Protein AF-A0AAD6HRU6-F1 (afdb_monomer)

Foldseek 3Di:
DVVLLCLQPDVDADPCVVVVPPPDDQDDDPPPDDPDVVVPDDDDDDDDDPPPVPDPLNSVLVSLLVSLVVVLVSLLSVLLCVLPVVHLVVCLVCVPVLLVSLVVLLVVLLVSLLVNVCSNPVDPDPDPVPDDDDDDPPCNPSNLVSVLSSLLSLLSSLVSLLSCLLCVVVHDVVCVVDVVSNCSSLVSNLVNQVSLVVLQPRDLPPDPPPPNVSSLVSLLSSLVSLLSLLLSVLVCVVPPDPVDRGHDRDPCSLVSLVSSLVSLVVCCVVDVVSVVSSVVSVVSSVVSCVSNVHDPPDPPDDDDD

Organism: NCBI:txid1324776

Structure (mmCIF, N/CA/C/O backbone):
data_AF-A0AAD6HRU6-F1
#
_entry.id   AF-A0AAD6HRU6-F1
#
loop_
_atom_site.group_PDB
_atom_site.id
_atom_site.type_symbol
_atom_site.label_atom_id
_atom_site.label_alt_id
_atom_site.label_comp_id
_atom_site.label_asym_id
_atom_site.label_entity_id
_atom_site.label_seq_id
_atom_site.pdbx_PDB_ins_code
_atom_site.Cartn_x
_atom_site.Cartn_y
_atom_site.Cartn_z
_atom_site.occupancy
_atom_site.B_iso_or_equiv
_atom_site.auth_seq_id
_atom_site.auth_comp_id
_atom_site.auth_asym_id
_atom_site.auth_atom_id
_atom_site.pdbx_PDB_model_num
ATOM 1 N N . MET A 1 1 ? -20.493 9.189 -2.135 1.00 35.06 1 MET A N 1
ATOM 2 C CA . MET A 1 1 ? -19.690 8.900 -0.924 1.00 35.06 1 MET A CA 1
ATOM 3 C C . MET A 1 1 ? -18.969 7.556 -1.013 1.00 35.06 1 MET A C 1
ATOM 5 O O . MET A 1 1 ? -17.775 7.536 -0.784 1.00 35.06 1 MET A O 1
ATOM 9 N N . VAL A 1 2 ? -19.637 6.469 -1.427 1.00 35.56 2 VAL A N 1
ATOM 10 C CA . VAL A 1 2 ? -18.991 5.158 -1.678 1.00 35.56 2 VAL A CA 1
ATOM 11 C C . VAL A 1 2 ? -17.962 5.210 -2.827 1.00 35.56 2 VAL A C 1
ATOM 13 O O . VAL A 1 2 ? -16.924 4.564 -2.752 1.00 35.56 2 VAL A O 1
ATOM 16 N N . ASN A 1 3 ? -18.196 6.046 -3.849 1.00 39.03 3 ASN A N 1
ATOM 17 C CA . ASN A 1 3 ? -17.344 6.107 -5.047 1.00 39.03 3 ASN A CA 1
ATOM 18 C C . ASN A 1 3 ? -15.883 6.524 -4.790 1.00 39.03 3 ASN A C 1
ATOM 20 O O . ASN A 1 3 ? -14.991 5.892 -5.344 1.00 39.03 3 ASN A O 1
ATOM 24 N N . SER A 1 4 ? -15.603 7.525 -3.945 1.00 48.56 4 SER A N 1
ATOM 25 C CA . SER A 1 4 ? -14.228 8.029 -3.756 1.00 48.56 4 SER A CA 1
ATOM 26 C C . SER A 1 4 ? -13.319 7.035 -3.024 1.00 48.56 4 SER A C 1
ATOM 28 O O . SER A 1 4 ? -12.121 6.981 -3.273 1.00 48.56 4 SER A O 1
ATOM 30 N N . GLU A 1 5 ? -13.879 6.202 -2.142 1.00 50.31 5 GLU A N 1
ATOM 31 C CA . GLU A 1 5 ? -13.121 5.176 -1.408 1.00 50.31 5 GLU A CA 1
ATOM 32 C C . GLU A 1 5 ? -12.854 3.910 -2.228 1.00 50.31 5 GLU A C 1
ATOM 34 O O . GLU A 1 5 ? -12.086 3.051 -1.794 1.00 50.31 5 GLU A O 1
ATOM 39 N N . MET A 1 6 ? -13.499 3.778 -3.388 1.00 50.38 6 MET A N 1
ATOM 40 C CA . MET A 1 6 ? -13.339 2.656 -4.315 1.00 50.38 6 MET A CA 1
ATOM 41 C C . MET A 1 6 ? -12.529 3.028 -5.563 1.00 50.38 6 MET A C 1
ATOM 43 O O . MET A 1 6 ? -12.133 2.132 -6.300 1.00 50.38 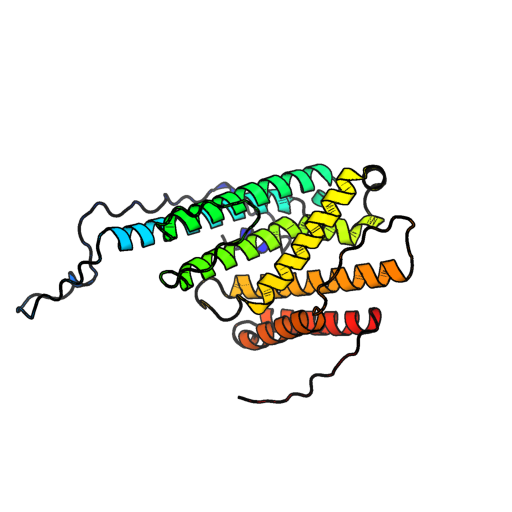6 MET A O 1
ATOM 47 N N . GLN A 1 7 ? -12.227 4.314 -5.787 1.00 52.69 7 GLN A N 1
ATOM 48 C CA . GLN A 1 7 ? -11.457 4.784 -6.951 1.00 52.69 7 GLN A CA 1
ATOM 49 C C . GLN A 1 7 ? -10.060 4.158 -7.065 1.00 52.69 7 GLN A C 1
ATOM 51 O O . GLN A 1 7 ? -9.521 4.068 -8.162 1.00 52.69 7 GLN A O 1
ATOM 56 N N . GLY A 1 8 ? -9.479 3.690 -5.955 1.00 49.09 8 GLY A N 1
ATOM 57 C CA . GLY A 1 8 ? -8.194 2.989 -5.980 1.00 49.09 8 GLY A CA 1
ATOM 58 C C . GLY A 1 8 ? -8.252 1.510 -6.385 1.00 49.09 8 GLY A C 1
ATOM 59 O O . GLY A 1 8 ? -7.211 0.859 -6.443 1.00 49.09 8 GLY A O 1
ATOM 60 N N . GLU A 1 9 ? -9.447 0.959 -6.605 1.00 47.56 9 GLU A N 1
ATOM 61 C CA . GLU A 1 9 ? -9.685 -0.479 -6.824 1.00 47.56 9 GLU A CA 1
ATOM 62 C C . GLU A 1 9 ? -10.629 -0.754 -7.997 1.00 47.56 9 GLU A C 1
ATOM 64 O O . GLU A 1 9 ? -10.544 -1.803 -8.632 1.00 47.56 9 GLU A O 1
ATOM 69 N N . LEU A 1 10 ? -11.521 0.187 -8.299 1.00 48.53 10 LEU A N 1
ATOM 70 C CA . LEU A 1 10 ? -12.440 0.129 -9.419 1.00 48.53 10 LEU A CA 1
ATOM 71 C C . LEU A 1 10 ? -12.254 1.387 -10.276 1.00 48.53 10 LEU A C 1
ATOM 73 O O . LEU A 1 10 ? -12.226 2.487 -9.719 1.00 48.53 10 LEU A O 1
ATOM 77 N N . PRO A 1 11 ? -12.209 1.267 -11.617 1.00 48.06 11 PRO A N 1
ATOM 78 C CA . PRO A 1 11 ? -12.204 2.404 -12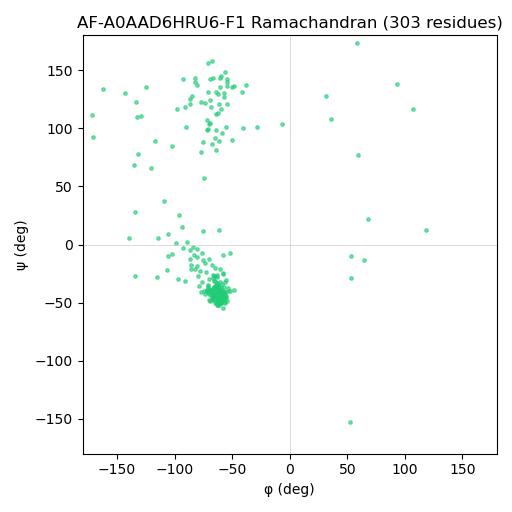.534 1.00 48.06 11 PRO A CA 1
ATOM 79 C C . PRO A 1 11 ? -13.612 3.020 -12.606 1.00 48.06 11 PRO A C 1
ATOM 81 O O . PRO A 1 11 ? -14.258 3.058 -13.655 1.00 48.06 11 PRO A O 1
ATOM 84 N N . LEU A 1 12 ? -14.138 3.437 -11.455 1.00 48.19 12 LEU A N 1
ATOM 85 C CA . LEU A 1 12 ? -15.395 4.158 -11.367 1.00 48.19 12 LEU A CA 1
ATOM 86 C C . LEU A 1 12 ? -15.126 5.594 -11.792 1.00 48.19 12 LEU A C 1
ATOM 88 O O . LEU A 1 12 ? -14.284 6.292 -11.228 1.00 48.19 12 LEU A O 1
ATOM 92 N N . TRP A 1 13 ? -15.857 6.018 -12.814 1.00 46.06 13 TRP A N 1
ATOM 93 C CA . TRP A 1 13 ? -15.812 7.373 -13.333 1.00 46.06 13 TRP A CA 1
ATOM 94 C C . TRP A 1 13 ? -16.229 8.334 -12.222 1.00 46.06 13 TRP A C 1
ATOM 96 O O . TRP A 1 13 ? -17.126 8.013 -11.432 1.00 46.06 13 TRP A O 1
ATOM 106 N N . SER A 1 14 ? -15.599 9.511 -12.159 1.00 49.41 14 SER A N 1
ATOM 107 C CA . SER A 1 14 ? -16.016 10.516 -11.190 1.00 49.41 14 SER A CA 1
ATOM 108 C C . SER A 1 14 ? -17.472 10.870 -11.469 1.00 49.41 14 SER A C 1
ATOM 110 O O . SER A 1 14 ? -17.845 11.337 -12.543 1.00 49.41 14 SER A O 1
ATOM 112 N N . SER A 1 15 ? -18.341 10.588 -10.507 1.00 49.41 15 SER A N 1
ATOM 113 C CA . SER A 1 15 ? -19.794 10.699 -10.708 1.00 49.41 15 SER A CA 1
ATOM 114 C C . SER A 1 15 ? -20.287 12.154 -10.708 1.00 49.41 15 SER A C 1
ATOM 116 O O . SER A 1 15 ? -21.480 12.399 -10.560 1.00 49.41 15 SER A O 1
ATOM 118 N N . SER A 1 16 ? -19.366 13.126 -10.770 1.00 50.59 16 SER A N 1
ATOM 119 C CA . SER A 1 16 ? -19.549 14.558 -10.483 1.00 50.59 16 SER A CA 1
ATOM 120 C C . SER A 1 16 ? -20.178 14.878 -9.114 1.00 50.59 16 SER A C 1
ATOM 122 O O . SER A 1 16 ? -20.094 16.009 -8.665 1.00 50.59 16 SER A O 1
ATOM 124 N N . LEU A 1 17 ? -20.702 13.899 -8.369 1.00 50.03 17 LEU A N 1
ATOM 125 C CA . LEU A 1 17 ? -21.136 14.045 -6.974 1.00 50.03 17 LEU A CA 1
ATOM 126 C C . LEU A 1 17 ? -20.003 14.461 -6.029 1.00 50.03 17 LEU A C 1
ATOM 128 O O . LEU A 1 17 ? -20.261 15.003 -4.964 1.00 50.03 17 LEU A O 1
ATOM 132 N N . GLU A 1 18 ? -18.752 14.234 -6.415 1.00 50.94 18 GLU A N 1
ATOM 133 C CA . GLU A 1 18 ? -17.577 14.741 -5.703 1.00 50.94 18 GLU A CA 1
ATOM 134 C C . GLU A 1 18 ? -17.346 16.253 -5.894 1.00 50.94 18 GLU A C 1
ATOM 136 O O . GLU A 1 18 ? -16.684 16.866 -5.064 1.00 50.94 18 GLU A O 1
ATOM 141 N N . SER A 1 19 ? -17.975 16.899 -6.890 1.00 48.22 19 SER A N 1
ATOM 142 C CA . SER A 1 19 ? -17.990 18.368 -7.012 1.00 48.22 19 SER A CA 1
ATOM 143 C C . SER A 1 19 ? -19.064 19.044 -6.156 1.00 48.22 19 SER A C 1
ATOM 145 O O . SER A 1 19 ? -19.078 20.269 -6.070 1.00 48.22 19 SER A O 1
ATOM 147 N N . LEU A 1 20 ? -19.976 18.280 -5.541 1.00 47.62 20 LEU A N 1
ATOM 148 C CA . LEU A 1 20 ? -20.985 18.828 -4.625 1.00 47.62 20 LEU A CA 1
ATOM 149 C C . LEU A 1 20 ? -20.401 19.168 -3.246 1.00 47.62 20 LEU A C 1
ATOM 151 O O . LEU A 1 20 ? -21.080 19.799 -2.434 1.00 47.62 20 LEU A O 1
ATOM 155 N N . GLY A 1 21 ? -19.139 18.792 -2.996 1.00 48.78 21 GLY A N 1
ATOM 156 C CA . GLY A 1 21 ? -18.499 18.932 -1.695 1.00 48.78 21 GLY A CA 1
ATOM 157 C C . GLY A 1 21 ? -19.256 18.177 -0.599 1.00 48.78 21 GLY A C 1
ATOM 158 O O . GLY A 1 21 ? -20.346 17.638 -0.792 1.00 48.78 21 GLY A O 1
ATOM 159 N N . TYR A 1 22 ? -18.688 18.132 0.601 1.00 47.97 22 TYR A N 1
ATOM 160 C CA . TYR A 1 22 ? -19.504 17.826 1.772 1.00 47.97 22 TYR A CA 1
ATOM 161 C C . TYR A 1 22 ? -20.417 19.030 2.025 1.00 47.97 22 TYR A C 1
ATOM 163 O O . TYR A 1 22 ? -19.953 20.058 2.509 1.00 47.97 22 TYR A O 1
ATOM 171 N N . SER A 1 23 ? -21.699 18.915 1.672 1.00 46.84 23 SER A N 1
ATOM 172 C CA . SER A 1 23 ? -22.678 19.993 1.872 1.00 46.84 23 SER A CA 1
ATOM 173 C C . SER A 1 23 ? -23.025 20.230 3.346 1.00 46.84 23 SER A C 1
ATOM 175 O O . SER A 1 23 ? -23.615 21.258 3.667 1.00 46.84 23 SER A O 1
ATOM 177 N N . ASP A 1 24 ? -22.637 19.317 4.242 1.00 53.00 24 ASP A N 1
ATOM 178 C CA . ASP A 1 24 ? -22.918 19.467 5.664 1.00 53.00 24 ASP A CA 1
ATOM 179 C C . ASP A 1 24 ? -21.834 20.297 6.367 1.00 53.00 24 ASP A C 1
ATOM 181 O O . ASP A 1 24 ? -20.651 19.901 6.368 1.00 53.00 24 ASP A O 1
ATOM 185 N N . PRO A 1 25 ? -22.218 21.429 6.996 1.00 57.59 25 PRO A N 1
ATOM 186 C CA . PRO A 1 25 ? -21.319 22.170 7.862 1.00 57.59 25 PRO A CA 1
ATOM 187 C C . PRO A 1 25 ? -20.793 21.240 8.956 1.00 57.59 25 PRO A C 1
ATOM 189 O O . PRO A 1 25 ? -21.472 20.306 9.386 1.00 57.59 25 PRO A O 1
ATOM 192 N N . PHE A 1 26 ? -19.560 21.486 9.405 1.00 55.25 26 PHE A N 1
ATOM 193 C CA . PHE A 1 26 ? -19.042 20.760 10.558 1.00 55.25 26 PHE A CA 1
ATOM 194 C C . PHE A 1 26 ? -20.015 20.914 11.732 1.00 55.25 26 PHE A C 1
ATOM 196 O O . PHE A 1 26 ? -20.557 22.009 11.929 1.00 55.25 26 PHE A O 1
ATOM 203 N N . PRO A 1 27 ? -20.246 19.842 12.505 1.00 59.53 27 PRO A N 1
ATOM 204 C CA . PRO A 1 27 ? -21.081 19.936 13.685 1.00 59.53 27 PRO A CA 1
ATOM 205 C C . PRO A 1 27 ? -20.493 21.008 14.600 1.00 59.53 27 PRO A C 1
ATOM 207 O O . PRO A 1 27 ? -19.283 21.058 14.836 1.00 59.53 27 PRO A O 1
ATOM 210 N N . MET A 1 28 ? -21.350 21.924 15.041 1.00 56.22 28 MET A N 1
ATOM 211 C CA . MET A 1 28 ? -20.929 22.981 15.948 1.00 56.22 28 MET A CA 1
ATOM 212 C C . MET A 1 28 ? -20.618 22.367 17.306 1.00 56.22 28 MET A C 1
ATOM 214 O O . MET A 1 28 ? -21.345 21.483 17.760 1.00 56.22 28 MET A O 1
ATOM 218 N N . PHE A 1 29 ? -19.580 22.880 17.968 1.00 53.47 29 PHE A N 1
ATOM 219 C CA . PHE A 1 29 ? -19.364 22.587 19.379 1.00 53.47 29 PHE A CA 1
ATOM 220 C C . PHE A 1 29 ? -20.665 22.848 20.149 1.00 53.47 29 PHE A C 1
ATOM 222 O O . PHE A 1 29 ? -21.306 23.883 19.900 1.00 53.47 29 PHE A O 1
ATOM 229 N N . PRO A 1 30 ? -21.070 21.945 21.058 1.00 55.56 30 PRO A N 1
ATOM 230 C CA . PRO A 1 30 ? -22.206 22.198 21.916 1.00 55.56 30 PRO A CA 1
ATOM 231 C C . PRO A 1 30 ? -21.957 23.524 22.618 1.00 55.56 30 PRO A C 1
ATOM 233 O O . PRO A 1 30 ? -20.947 23.726 23.293 1.00 55.56 30 PRO A O 1
ATOM 236 N N . LYS A 1 31 ? -22.870 24.470 22.407 1.00 55.84 31 LYS A N 1
ATOM 237 C CA . LYS A 1 31 ? -22.908 25.677 2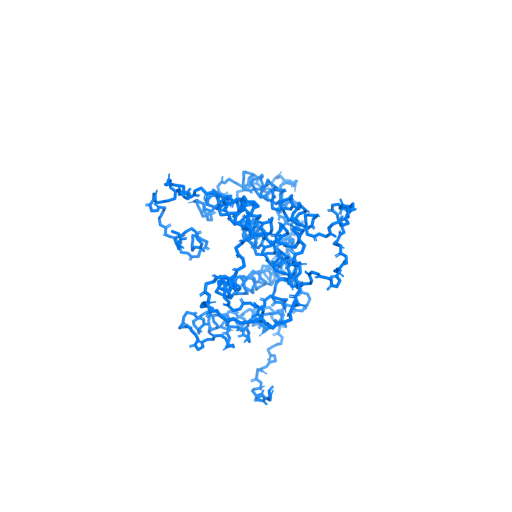3.222 1.00 55.84 31 LYS A CA 1
ATOM 238 C C . LYS A 1 31 ? -23.237 25.176 24.616 1.00 55.84 31 LYS A C 1
ATOM 240 O O . LYS A 1 31 ? -24.323 24.633 24.781 1.00 55.84 31 LYS A O 1
ATOM 245 N N . THR A 1 32 ? -22.286 25.291 25.543 1.00 49.19 32 THR A N 1
ATOM 246 C CA . THR A 1 32 ? -22.414 24.932 26.962 1.00 49.19 32 THR A CA 1
ATOM 247 C C . THR A 1 32 ? -23.853 25.070 27.426 1.00 49.19 32 THR A C 1
ATOM 249 O O . THR A 1 32 ? -24.321 26.189 27.605 1.00 49.19 32 THR A O 1
ATOM 252 N N . ASN A 1 33 ? -24.530 23.930 27.513 1.00 43.38 33 ASN A N 1
ATOM 253 C CA . ASN A 1 33 ? -25.765 23.652 28.222 1.00 43.38 33 ASN A CA 1
ATOM 254 C C . ASN A 1 33 ? -25.909 22.133 28.145 1.00 43.38 33 ASN A C 1
ATOM 256 O O . ASN A 1 33 ? -26.378 21.601 27.141 1.00 43.38 33 ASN A O 1
ATOM 260 N N . SER A 1 34 ? -25.379 21.478 29.181 1.00 46.91 34 SER A N 1
ATOM 261 C CA . SER A 1 34 ? -25.690 20.117 29.619 1.00 46.91 34 SER A CA 1
ATOM 262 C C . SER A 1 34 ? -26.861 19.499 28.850 1.00 46.91 34 SER A C 1
ATOM 264 O O . SER A 1 34 ? -28.018 19.848 29.069 1.00 46.91 34 SER A O 1
ATOM 266 N N . SER A 1 35 ? -26.550 18.597 27.925 1.00 43.25 35 SER A N 1
ATOM 267 C CA . SER A 1 35 ? -27.533 17.654 27.399 1.00 43.25 35 SER A CA 1
ATOM 268 C C . SER A 1 35 ? -27.021 16.251 27.684 1.00 43.25 35 SER A C 1
ATOM 270 O O . SER A 1 35 ? -26.667 15.491 26.789 1.00 43.25 35 SER A O 1
ATOM 272 N N . SER A 1 36 ? -26.946 15.929 28.981 1.00 41.25 36 SER A N 1
ATOM 273 C CA . SER A 1 36 ? -26.855 14.532 29.400 1.00 41.25 36 SER A CA 1
ATOM 274 C C . SER A 1 36 ? -28.117 13.800 28.908 1.00 41.25 36 SER A C 1
ATOM 276 O O . SER A 1 36 ? -29.225 14.326 29.082 1.00 41.25 36 SER A O 1
ATOM 278 N N . PRO A 1 37 ? -28.001 12.588 28.333 1.00 43.00 37 PRO A N 1
ATOM 279 C CA . PRO A 1 37 ? -29.144 11.748 27.960 1.00 43.00 37 PRO A CA 1
ATOM 280 C C . PRO A 1 37 ? -30.080 11.397 29.133 1.00 43.00 37 PRO A C 1
ATOM 282 O O . PRO A 1 37 ? -31.160 10.854 28.917 1.00 43.00 37 PRO A O 1
ATOM 285 N N . GLU A 1 38 ? -29.694 11.713 30.370 1.00 44.03 38 GLU A N 1
ATOM 286 C CA . GLU A 1 38 ? -30.447 11.436 31.598 1.00 44.03 38 GLU A CA 1
ATOM 287 C C . GLU A 1 38 ? -31.646 1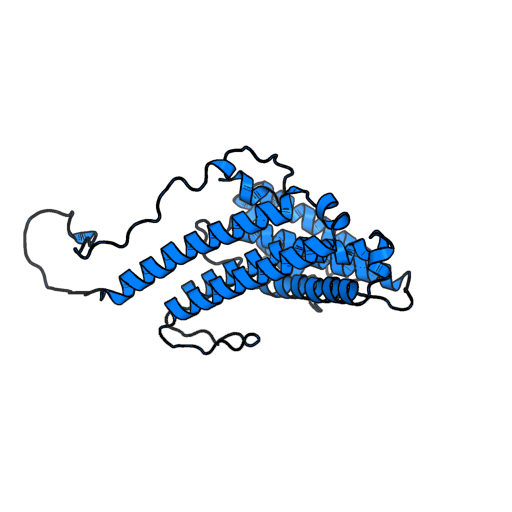2.376 31.821 1.00 44.03 38 GLU A C 1
ATOM 289 O O . GLU A 1 38 ? -32.506 12.079 32.643 1.00 44.03 38 GLU A O 1
ATOM 294 N N . GLN A 1 39 ? -31.759 13.488 31.085 1.00 42.22 39 GLN A N 1
ATOM 295 C CA . GLN A 1 39 ? -32.842 14.468 31.289 1.00 42.22 39 GLN A CA 1
ATOM 296 C C . GLN A 1 39 ? -34.124 14.201 30.483 1.00 42.22 39 GLN A C 1
ATOM 298 O O . GLN A 1 39 ? -35.078 14.969 30.585 1.00 42.22 39 GLN A O 1
ATOM 303 N N . MET A 1 40 ? -34.189 13.110 29.712 1.00 41.41 40 MET A N 1
ATOM 304 C CA . MET A 1 40 ? -35.415 12.684 29.017 1.00 41.41 40 MET A CA 1
ATOM 305 C C . MET A 1 40 ? -36.040 11.417 29.620 1.00 41.41 40 MET A C 1
ATOM 307 O O . MET A 1 40 ? -36.575 10.581 28.895 1.00 41.41 40 MET A O 1
ATOM 311 N N . ALA A 1 41 ? -36.009 11.269 30.946 1.00 39.28 41 ALA A N 1
ATOM 312 C CA . ALA A 1 41 ? -36.782 10.243 31.639 1.00 39.28 41 ALA A CA 1
ATOM 313 C C . ALA A 1 41 ? -37.520 10.843 32.846 1.00 39.28 41 ALA A C 1
ATOM 315 O O . ALA A 1 41 ? -36.901 11.233 33.824 1.00 39.28 41 ALA A O 1
ATOM 316 N N . CYS A 1 42 ? -38.845 10.920 32.693 1.00 33.88 42 CYS A N 1
ATOM 317 C CA . CYS A 1 42 ? -39.918 10.972 33.689 1.00 33.88 42 CYS A CA 1
ATOM 318 C C . CYS A 1 42 ? -39.695 11.646 35.057 1.00 33.88 42 CYS A C 1
ATOM 320 O O . CYS A 1 42 ? -38.867 11.248 35.867 1.00 33.88 42 CYS A O 1
ATOM 322 N N . ASP A 1 43 ? -40.622 12.561 35.346 1.00 41.75 43 ASP A N 1
ATOM 323 C CA . ASP A 1 43 ? -40.990 13.057 36.669 1.00 41.75 43 ASP A CA 1
ATOM 324 C C . ASP A 1 43 ? -40.999 11.981 37.780 1.00 41.75 43 ASP A C 1
ATOM 326 O O . ASP A 1 43 ? -41.616 10.922 37.635 1.00 41.75 43 ASP A O 1
ATOM 330 N N . ASN A 1 44 ? -40.445 12.395 38.929 1.00 39.59 44 ASN A N 1
ATOM 331 C CA . ASN A 1 44 ? -40.681 11.976 40.322 1.00 39.59 44 ASN A CA 1
ATOM 332 C C . ASN A 1 44 ? -39.625 11.108 41.054 1.00 39.59 44 ASN A C 1
ATOM 334 O O . ASN A 1 44 ? -39.457 9.920 40.802 1.00 39.59 44 ASN A O 1
ATOM 338 N N . GLU A 1 45 ? -39.106 11.751 42.113 1.00 30.91 45 GLU A N 1
ATOM 339 C CA . GLU A 1 45 ? -38.466 11.283 43.362 1.00 30.91 45 GLU A CA 1
ATOM 340 C C . GLU A 1 45 ? -36.921 11.141 43.442 1.00 30.91 45 GLU A C 1
ATOM 342 O O . GLU A 1 45 ? -36.268 10.696 42.498 1.00 30.91 45 GLU A O 1
ATOM 347 N N . PRO A 1 46 ? -36.305 11.561 44.578 1.00 41.12 46 PRO A N 1
ATOM 348 C CA . PRO A 1 46 ? -34.898 11.932 44.660 1.00 41.12 46 PRO A CA 1
ATOM 349 C C . PRO A 1 46 ? -34.039 10.780 45.187 1.00 41.12 46 PRO A C 1
ATOM 351 O O . PRO A 1 46 ? -34.149 10.381 46.347 1.00 41.12 46 PRO A O 1
ATOM 354 N N . ILE A 1 47 ? -33.110 10.281 44.373 1.00 31.98 47 ILE A N 1
ATOM 355 C CA . ILE A 1 47 ? -32.090 9.339 44.842 1.00 31.98 47 ILE A CA 1
ATOM 356 C C . ILE A 1 47 ? -30.713 9.835 44.409 1.00 31.98 47 ILE A C 1
ATOM 358 O O . ILE A 1 47 ? -30.386 9.861 43.231 1.00 31.98 47 ILE A O 1
ATOM 362 N N . MET A 1 48 ? -29.958 10.254 45.430 1.00 29.38 48 MET A N 1
ATOM 363 C CA . MET A 1 48 ? -28.505 10.425 45.521 1.00 29.38 48 MET A CA 1
ATOM 364 C C . MET A 1 48 ? -27.771 10.918 44.269 1.00 29.38 48 MET A C 1
ATOM 366 O O . MET A 1 48 ? -27.488 10.170 43.340 1.00 29.38 48 MET A O 1
ATOM 370 N N . GLN A 1 49 ? -27.331 12.176 44.366 1.00 36.34 49 GLN A N 1
ATOM 371 C CA . GLN A 1 49 ? -26.232 12.760 43.604 1.00 36.34 49 GLN A CA 1
ATOM 372 C C . GLN A 1 49 ? -25.060 11.777 43.466 1.00 36.34 49 GLN A C 1
ATOM 374 O O . GLN A 1 49 ? -24.218 11.658 44.353 1.00 36.34 49 GLN A O 1
ATOM 379 N N . ILE A 1 50 ? -24.970 11.132 42.309 1.00 33.66 50 ILE A N 1
ATOM 380 C CA . ILE A 1 50 ? -23.690 10.782 41.713 1.00 33.66 50 ILE A CA 1
ATOM 381 C C . ILE A 1 50 ? -23.497 11.823 40.619 1.00 33.66 50 ILE A C 1
ATOM 383 O O . ILE A 1 50 ? -23.887 11.640 39.472 1.00 33.66 50 ILE A O 1
ATOM 387 N N . GLN A 1 51 ? -22.962 12.981 41.011 1.00 34.31 51 GLN A N 1
ATOM 388 C CA . GLN A 1 51 ? -22.364 13.903 40.056 1.00 34.31 51 GLN A CA 1
ATOM 389 C C . GLN A 1 51 ? -21.107 13.224 39.509 1.00 34.31 51 GLN A C 1
ATOM 391 O O . GLN A 1 51 ? -20.008 13.422 40.021 1.00 34.31 51 GLN A O 1
ATOM 396 N N . THR A 1 52 ? -21.249 12.409 38.468 1.00 36.88 52 THR A N 1
ATOM 397 C CA . THR A 1 52 ? -20.163 12.257 37.500 1.00 36.88 52 THR A CA 1
ATOM 398 C C . THR A 1 52 ? -20.199 13.495 36.626 1.00 36.88 52 THR A C 1
ATOM 400 O O . THR A 1 52 ? -20.775 13.508 35.542 1.00 36.88 52 THR A O 1
ATOM 403 N N . ASP A 1 53 ? -19.640 14.568 37.176 1.00 37.19 53 ASP A N 1
ATOM 404 C CA . ASP A 1 53 ? -19.271 15.770 36.449 1.00 37.19 53 ASP A CA 1
ATOM 405 C C . ASP A 1 53 ? -18.221 15.326 35.418 1.00 37.19 53 ASP A C 1
ATOM 407 O O . ASP A 1 53 ? -17.030 15.224 35.720 1.00 37.19 53 ASP A O 1
ATOM 411 N N . ILE A 1 54 ? -18.672 14.917 34.226 1.00 41.88 54 ILE A N 1
ATOM 412 C CA . ILE A 1 54 ? -17.796 14.750 33.067 1.00 41.88 54 ILE A CA 1
ATOM 413 C C . ILE A 1 54 ? -17.319 16.166 32.776 1.00 41.88 54 ILE A C 1
ATOM 415 O O . ILE A 1 54 ? -18.010 16.954 32.133 1.00 41.88 54 ILE A O 1
ATOM 419 N N . SER A 1 55 ? -16.179 16.516 33.369 1.00 46.19 55 SER A N 1
ATOM 420 C CA . SER A 1 55 ? -15.573 17.831 33.258 1.00 46.19 55 SER A CA 1
ATOM 421 C C . SER A 1 55 ? -15.542 18.232 31.790 1.00 46.19 55 SER A C 1
ATOM 423 O O . SER A 1 55 ? -15.165 17.420 30.943 1.00 46.19 55 SER A O 1
ATOM 425 N N . GLY A 1 56 ? -15.901 19.482 31.481 1.00 52.91 56 GLY A N 1
ATOM 426 C CA . GLY A 1 56 ? -15.983 20.003 30.108 1.00 52.91 56 GLY A CA 1
ATOM 427 C C . GLY A 1 56 ? -14.727 19.800 29.243 1.00 52.91 56 GLY A C 1
ATOM 428 O O . GLY A 1 56 ? -14.781 20.030 28.046 1.00 52.91 56 GLY A O 1
ATOM 429 N N . THR A 1 57 ? -13.624 19.318 29.816 1.00 67.12 57 THR A N 1
ATOM 430 C CA . THR A 1 57 ? -12.410 18.856 29.141 1.00 67.12 57 THR A CA 1
ATOM 431 C C . THR A 1 57 ? -12.565 17.521 28.394 1.00 67.12 57 THR A C 1
ATOM 433 O O . THR A 1 57 ? -12.040 17.408 27.291 1.00 67.12 57 THR A O 1
ATOM 436 N N . GLU A 1 58 ? -13.272 16.516 28.928 1.00 68.06 58 GLU A N 1
ATOM 437 C CA . GLU A 1 58 ? -13.409 15.194 28.278 1.00 68.06 58 GLU A CA 1
ATOM 438 C C . GLU A 1 58 ? -14.410 15.233 27.119 1.00 68.06 58 GLU A C 1
ATOM 440 O O . GLU A 1 58 ? -14.139 14.713 26.035 1.00 68.06 58 GLU A O 1
ATOM 445 N N . GLU A 1 59 ? -15.530 15.941 27.293 1.00 72.31 59 GLU A N 1
ATOM 446 C CA . GLU A 1 59 ? -16.467 16.197 26.196 1.00 72.31 59 GLU A CA 1
ATOM 447 C C . GLU A 1 59 ? -15.788 17.014 25.080 1.00 72.31 59 GLU A C 1
ATOM 449 O O . GLU A 1 59 ? -15.875 16.668 23.900 1.00 72.31 59 GLU A O 1
ATOM 454 N N . GLU A 1 60 ? -15.028 18.057 25.434 1.00 72.50 60 GLU A N 1
ATOM 455 C CA . GLU A 1 60 ? -14.263 18.856 24.472 1.00 72.50 60 GLU A CA 1
ATOM 456 C C . GLU A 1 60 ? -13.194 18.025 23.737 1.00 72.50 60 GLU A C 1
ATOM 458 O O . GLU A 1 60 ? -13.023 18.192 22.525 1.00 72.50 60 GLU A O 1
ATOM 463 N N . LYS A 1 61 ? -12.502 17.100 24.420 1.00 70.94 61 LYS A N 1
ATOM 464 C CA . LYS A 1 61 ? -11.585 16.132 23.786 1.00 70.94 61 LYS A CA 1
ATOM 465 C C . LYS A 1 61 ? -12.320 15.236 22.795 1.00 70.94 61 LYS A C 1
ATOM 467 O O . LYS A 1 61 ? -11.849 15.082 21.666 1.00 70.94 61 LYS A O 1
ATOM 472 N N . GLY A 1 62 ? -13.487 14.714 23.173 1.00 73.69 62 GLY A N 1
ATOM 473 C CA . GLY A 1 62 ? -14.355 13.934 22.291 1.00 73.69 62 GLY A CA 1
ATOM 474 C C . GLY A 1 62 ? -14.741 14.706 21.025 1.00 73.69 62 GLY A C 1
ATOM 475 O O . GLY A 1 62 ? -14.600 14.191 19.914 1.00 73.69 62 GLY A O 1
ATOM 476 N N . TRP A 1 63 ? -15.124 15.979 21.162 1.00 76.69 63 TRP A N 1
ATOM 477 C CA . TRP A 1 63 ? -15.442 16.850 20.024 1.00 76.69 63 TRP A CA 1
ATOM 478 C C . TRP A 1 63 ? -14.235 17.166 19.141 1.00 76.69 63 TRP A C 1
ATOM 480 O O . TRP A 1 63 ? -14.331 17.073 17.914 1.00 76.69 63 TRP A O 1
ATOM 490 N N . LYS A 1 64 ? -13.082 17.500 19.735 1.00 73.62 64 LYS A N 1
ATOM 491 C CA . LYS A 1 64 ? -11.825 17.733 19.000 1.00 73.62 64 LYS A CA 1
ATOM 492 C C . LYS A 1 64 ? -11.410 16.493 18.216 1.00 73.62 64 LYS A C 1
ATOM 494 O O . LYS A 1 64 ? -11.043 16.605 17.045 1.00 73.62 64 LYS A O 1
ATOM 499 N N . PHE A 1 65 ? -11.515 15.318 18.833 1.00 75.88 65 PHE A N 1
ATOM 500 C CA . PHE A 1 65 ? -11.254 14.040 18.185 1.00 75.88 65 PHE A CA 1
ATOM 501 C C . PHE A 1 65 ? -12.211 13.781 17.020 1.00 75.88 65 PHE A C 1
ATOM 503 O O . PHE A 1 65 ? -11.768 13.444 15.919 1.00 75.88 65 PHE A O 1
ATOM 510 N N . TYR A 1 66 ? -13.514 13.958 17.241 1.00 78.81 66 TYR A N 1
ATOM 511 C CA . TYR A 1 66 ? -14.544 13.688 16.243 1.00 78.81 66 TYR A CA 1
ATOM 512 C C . TYR A 1 66 ? -14.404 14.599 15.018 1.00 78.81 66 TYR A C 1
ATOM 514 O O . TYR A 1 66 ? -14.270 14.116 13.889 1.00 78.81 66 TYR A O 1
ATOM 522 N N . ILE A 1 67 ? -14.331 15.917 15.232 1.00 78.75 67 ILE A N 1
ATOM 523 C CA . ILE A 1 67 ? -14.156 16.900 14.155 1.00 78.75 67 ILE A CA 1
ATOM 524 C C . ILE A 1 67 ? -12.809 16.686 13.461 1.00 78.75 67 ILE A C 1
ATOM 526 O O . ILE A 1 67 ? -12.752 16.638 12.232 1.00 78.75 67 ILE A O 1
ATOM 530 N N . GLY A 1 68 ? -11.733 16.483 14.229 1.00 77.06 68 GLY A N 1
ATOM 531 C CA . GLY A 1 68 ? -10.411 16.181 13.689 1.00 77.06 68 GLY A CA 1
ATOM 532 C C . GLY A 1 68 ? -10.435 14.956 12.774 1.00 77.06 68 GLY A C 1
ATOM 533 O O . GLY A 1 68 ? -9.913 15.006 11.659 1.00 77.06 68 GLY A O 1
ATOM 534 N N . SER A 1 69 ? -11.092 13.878 13.197 1.00 76.62 69 SER A N 1
ATOM 535 C CA . SER A 1 69 ? -11.225 12.641 12.424 1.00 76.62 69 SER A CA 1
ATOM 536 C C . SER A 1 69 ? -11.993 12.837 11.114 1.00 76.62 69 SER A C 1
ATOM 538 O O . SER A 1 69 ? -11.625 12.233 10.100 1.00 76.62 69 SER A O 1
ATOM 540 N N . ILE A 1 70 ? -13.027 13.684 11.102 1.00 77.44 70 ILE A N 1
ATOM 541 C CA . ILE A 1 70 ? -13.771 14.043 9.883 1.00 77.44 70 ILE A CA 1
ATOM 542 C C . ILE A 1 70 ? -12.896 14.885 8.954 1.00 77.44 70 ILE A C 1
ATOM 544 O O . ILE A 1 70 ? -12.786 14.559 7.772 1.00 77.44 70 ILE A O 1
ATOM 548 N N . CYS A 1 71 ? -12.247 15.930 9.478 1.00 79.44 71 CYS A N 1
ATOM 549 C CA . CYS A 1 71 ? -11.334 16.779 8.711 1.00 79.44 71 CYS A CA 1
ATOM 550 C C . CYS A 1 71 ? -10.242 15.944 8.042 1.00 79.44 71 CYS A C 1
ATOM 552 O O . CYS A 1 71 ? -10.041 16.054 6.841 1.00 79.44 71 CYS A O 1
ATOM 554 N N . ASN A 1 72 ? -9.592 15.055 8.796 1.00 79.94 72 ASN A N 1
ATOM 555 C CA . ASN A 1 72 ? -8.545 14.180 8.274 1.00 79.94 72 ASN A CA 1
ATOM 556 C C . ASN A 1 72 ? -9.072 13.281 7.149 1.00 79.94 72 ASN A C 1
ATOM 558 O O . ASN A 1 72 ? -8.477 13.259 6.075 1.00 79.94 72 ASN A O 1
ATOM 562 N N . ARG A 1 73 ? -10.225 12.621 7.338 1.00 81.19 73 ARG A N 1
ATOM 563 C CA . ARG A 1 73 ? -10.826 11.786 6.284 1.00 81.19 73 ARG A CA 1
ATOM 564 C C . ARG A 1 73 ? -11.112 12.589 5.014 1.00 81.19 73 ARG A C 1
ATOM 566 O O . ARG A 1 73 ? -10.796 12.109 3.931 1.00 81.19 73 ARG A O 1
ATOM 573 N N . ARG A 1 74 ? -11.684 13.794 5.136 1.00 83.38 74 ARG A N 1
ATOM 574 C CA . ARG A 1 74 ? -11.969 14.676 3.990 1.00 83.38 74 ARG A CA 1
ATOM 575 C C . ARG A 1 74 ? -10.682 15.076 3.272 1.00 83.38 74 ARG A C 1
ATOM 577 O O . ARG A 1 74 ? -10.551 14.804 2.087 1.00 83.38 74 ARG A O 1
ATOM 584 N N . THR A 1 75 ? -9.702 15.596 4.009 1.00 84.88 75 THR A N 1
ATOM 585 C CA . THR A 1 75 ? -8.405 16.002 3.456 1.00 84.88 75 THR A CA 1
ATOM 586 C C . THR A 1 75 ? -7.702 14.845 2.748 1.00 84.88 75 THR A C 1
ATOM 588 O O . THR A 1 75 ? -7.236 15.007 1.624 1.00 84.88 75 THR A O 1
ATOM 591 N N . VAL A 1 76 ? -7.646 13.661 3.370 1.00 85.69 76 VAL A N 1
ATOM 592 C CA . VAL A 1 76 ? -7.044 12.462 2.765 1.00 85.69 76 VAL A CA 1
ATOM 593 C C . VAL A 1 76 ? -7.783 12.065 1.491 1.00 85.69 76 VAL A C 1
ATOM 595 O O . VAL A 1 76 ? -7.134 11.815 0.481 1.00 85.69 76 VAL A O 1
ATOM 598 N N . ASN A 1 77 ? -9.115 12.039 1.507 1.00 85.75 77 ASN A N 1
ATOM 599 C CA . ASN A 1 77 ? -9.897 11.682 0.326 1.00 85.75 77 ASN A CA 1
ATOM 600 C C . ASN A 1 77 ? -9.675 12.666 -0.829 1.00 85.75 77 ASN A C 1
ATOM 602 O O . ASN A 1 77 ? -9.430 12.219 -1.945 1.00 85.75 77 ASN A O 1
ATOM 606 N N . ASP A 1 78 ? -9.686 13.973 -0.569 1.00 85.31 78 ASP A N 1
ATOM 607 C CA . ASP A 1 78 ? -9.484 14.993 -1.604 1.00 85.31 78 ASP A CA 1
ATOM 608 C C . ASP A 1 78 ? -8.095 14.876 -2.252 1.00 85.31 78 ASP A C 1
ATOM 610 O O . ASP A 1 78 ? -7.969 14.914 -3.478 1.00 85.31 78 ASP A O 1
ATOM 614 N N . MET A 1 79 ? -7.053 14.650 -1.442 1.00 86.88 79 MET A N 1
ATOM 615 C CA . MET A 1 79 ? -5.696 14.410 -1.947 1.00 86.88 79 MET A CA 1
ATOM 616 C C . MET A 1 79 ? -5.620 13.134 -2.790 1.00 86.88 79 MET A C 1
ATOM 618 O O . MET A 1 79 ? -4.989 13.119 -3.846 1.00 86.88 79 MET A O 1
ATOM 622 N N . LEU A 1 80 ? -6.264 12.054 -2.340 1.00 87.00 80 LEU A N 1
ATOM 623 C CA . LEU A 1 80 ? -6.250 10.786 -3.060 1.00 87.00 80 LEU A CA 1
ATOM 624 C C . LEU A 1 80 ? -7.008 10.871 -4.387 1.00 87.00 80 LEU A C 1
ATOM 626 O O . LEU A 1 80 ? -6.512 10.342 -5.376 1.00 87.00 80 LEU A O 1
ATOM 630 N N . ILE A 1 81 ? -8.142 11.575 -4.447 1.00 86.31 81 ILE A N 1
ATOM 631 C CA . ILE A 1 81 ? -8.881 11.792 -5.701 1.00 86.31 81 ILE A CA 1
ATOM 632 C C . ILE A 1 81 ? -7.973 12.453 -6.746 1.00 86.31 81 ILE A C 1
ATOM 634 O O . ILE A 1 81 ? -7.951 12.023 -7.898 1.00 86.31 81 ILE A O 1
ATOM 638 N N . ASP A 1 82 ? -7.202 13.475 -6.365 1.00 83.50 82 ASP A N 1
ATOM 639 C CA . ASP A 1 82 ? -6.264 14.132 -7.283 1.00 83.50 82 ASP A CA 1
ATOM 640 C C . ASP A 1 82 ? -5.120 13.199 -7.708 1.00 83.50 82 ASP A C 1
ATOM 642 O O . ASP A 1 82 ? -4.837 13.046 -8.899 1.00 83.50 82 ASP A O 1
ATOM 646 N N . MET A 1 83 ? -4.504 12.502 -6.748 1.00 87.56 83 MET A N 1
ATOM 647 C CA . MET A 1 83 ? -3.388 11.590 -7.013 1.00 87.56 83 MET A CA 1
ATOM 648 C C . MET A 1 83 ? -3.772 10.398 -7.902 1.00 87.56 83 MET A C 1
ATOM 650 O O . MET A 1 83 ? -2.937 9.920 -8.672 1.00 87.56 83 MET A O 1
ATOM 654 N N . TRP A 1 84 ? -5.010 9.911 -7.800 1.00 87.06 84 TRP A N 1
ATOM 655 C CA . TRP A 1 84 ? -5.475 8.689 -8.462 1.00 87.06 84 TRP A CA 1
ATOM 656 C C . TRP A 1 84 ? -6.314 8.937 -9.719 1.00 87.06 84 TRP A C 1
ATOM 658 O O . TRP A 1 84 ? -6.577 7.991 -10.457 1.00 87.06 84 TRP A O 1
ATOM 668 N N . ARG A 1 85 ? -6.684 10.191 -10.019 1.00 83.38 85 ARG A N 1
ATOM 669 C CA . ARG A 1 85 ? -7.600 10.560 -11.118 1.00 83.38 85 ARG A CA 1
ATOM 670 C C . ARG A 1 85 ? -7.277 9.922 -12.472 1.00 83.38 85 ARG A C 1
ATOM 672 O O . ARG A 1 85 ? -8.189 9.564 -13.206 1.00 83.38 85 ARG A O 1
ATOM 679 N N . ASN A 1 86 ? -5.993 9.816 -12.805 1.00 83.94 86 ASN A N 1
ATOM 680 C CA . ASN A 1 86 ? -5.517 9.319 -14.101 1.00 83.94 86 ASN A CA 1
ATOM 681 C C . ASN A 1 86 ? -4.926 7.898 -14.019 1.00 83.94 86 ASN A C 1
ATOM 683 O O . ASN A 1 86 ? -4.298 7.448 -14.978 1.00 83.94 86 ASN A O 1
ATOM 687 N N . GLY A 1 87 ? -5.074 7.231 -12.869 1.00 88.12 87 GLY A N 1
ATOM 688 C CA . GLY A 1 87 ? -4.543 5.894 -12.613 1.00 88.12 87 GLY A CA 1
ATOM 689 C C . GLY A 1 87 ? -3.050 5.739 -12.917 1.00 88.12 87 GLY A C 1
ATOM 690 O O . GLY A 1 87 ? -2.270 6.697 -12.901 1.00 88.12 87 GLY A O 1
ATOM 691 N N . GLU A 1 88 ? -2.668 4.507 -13.237 1.00 91.12 88 GLU A N 1
ATOM 692 C CA . GLU A 1 88 ? -1.294 4.097 -13.521 1.00 91.12 88 GLU A CA 1
ATOM 693 C C . GLU A 1 88 ? -0.696 4.830 -14.724 1.00 91.12 88 GLU A C 1
ATOM 695 O O . GLU A 1 88 ? 0.481 5.196 -14.709 1.00 91.12 88 GLU A O 1
ATOM 700 N N . GLU A 1 89 ? -1.503 5.075 -15.759 1.00 90.75 89 GLU A N 1
ATOM 701 C CA . GLU A 1 89 ? -1.073 5.795 -16.959 1.00 90.75 89 GLU A CA 1
ATOM 702 C C . GLU A 1 89 ? -0.649 7.228 -16.612 1.00 90.75 89 GLU A C 1
ATOM 704 O O . GLU A 1 89 ? 0.418 7.689 -17.027 1.00 90.75 89 GLU A O 1
ATOM 709 N N . GLY A 1 90 ? -1.432 7.919 -15.779 1.00 91.06 90 GLY A N 1
ATOM 710 C CA . GLY A 1 90 ? -1.085 9.249 -15.288 1.00 91.06 90 GLY A CA 1
ATOM 711 C C . GLY A 1 90 ? 0.202 9.273 -14.466 1.00 91.06 90 GLY A C 1
ATOM 712 O O . GLY A 1 90 ? 0.992 10.213 -14.593 1.00 91.06 90 GLY A O 1
ATOM 713 N N . TRP A 1 91 ? 0.436 8.241 -13.651 1.00 94.31 91 TRP A N 1
ATOM 714 C CA . TRP A 1 91 ? 1.650 8.136 -12.839 1.00 94.31 91 TRP A CA 1
ATOM 715 C C . TRP A 1 91 ? 2.899 7.960 -13.701 1.00 94.31 91 TRP A C 1
ATOM 717 O O . TRP A 1 91 ? 3.898 8.647 -13.485 1.00 94.31 91 TRP A O 1
ATOM 727 N N . VAL A 1 92 ? 2.838 7.073 -14.700 1.00 94.12 92 VAL A N 1
ATOM 728 C CA . VAL A 1 92 ? 3.960 6.779 -15.607 1.00 94.12 92 VAL A CA 1
ATOM 729 C C . VAL A 1 92 ? 4.252 7.955 -16.540 1.00 94.12 92 VAL A C 1
ATOM 731 O O . VAL A 1 92 ? 5.418 8.279 -16.770 1.00 94.12 92 VAL A O 1
ATOM 734 N N . ASN A 1 93 ? 3.215 8.634 -17.038 1.00 93.06 93 ASN A N 1
ATOM 735 C CA . ASN A 1 93 ? 3.373 9.774 -17.943 1.00 93.06 93 ASN A CA 1
ATOM 736 C C . ASN A 1 93 ? 3.892 11.037 -17.234 1.00 93.06 93 ASN A C 1
ATOM 738 O O . ASN A 1 93 ? 4.503 11.892 -17.874 1.00 93.06 93 ASN A O 1
ATOM 742 N N . ASN A 1 94 ? 3.688 11.161 -15.919 1.00 94.25 94 ASN A N 1
ATOM 743 C CA . ASN A 1 94 ? 4.179 12.283 -15.119 1.00 94.25 94 ASN A CA 1
ATOM 744 C C . ASN A 1 94 ? 4.811 11.803 -13.802 1.00 94.25 94 ASN A C 1
ATOM 746 O O . ASN A 1 94 ? 4.294 12.054 -12.708 1.00 94.25 94 ASN A O 1
ATOM 750 N N . VAL A 1 95 ? 5.955 11.121 -13.916 1.00 95.44 95 VAL A N 1
ATOM 751 C CA . VAL A 1 95 ? 6.699 10.575 -12.767 1.00 95.44 95 VAL A CA 1
ATOM 752 C C . VAL A 1 95 ? 7.071 11.672 -11.767 1.00 95.44 95 VAL A C 1
ATOM 754 O O . VAL A 1 95 ? 6.848 11.503 -10.571 1.00 95.44 95 VAL A O 1
ATOM 757 N N . ASN A 1 96 ? 7.576 12.817 -12.242 1.00 95.44 96 ASN A N 1
ATOM 758 C CA . ASN A 1 96 ? 8.020 13.901 -11.362 1.00 95.44 96 ASN A CA 1
ATOM 759 C C . ASN A 1 96 ? 6.849 14.489 -10.566 1.00 95.44 96 ASN A C 1
ATOM 761 O O . ASN A 1 96 ? 6.889 14.509 -9.342 1.00 95.44 96 ASN A O 1
ATOM 765 N N . GLY A 1 97 ? 5.751 14.840 -11.245 1.00 95.00 97 GLY A N 1
ATOM 766 C CA . GLY A 1 97 ? 4.557 15.349 -10.572 1.00 95.00 97 GLY A CA 1
ATOM 767 C C . GLY A 1 97 ? 3.913 14.328 -9.632 1.00 95.00 97 GLY A C 1
ATOM 768 O O . GLY A 1 97 ? 3.288 14.709 -8.649 1.00 95.00 97 GLY A O 1
ATOM 769 N N . THR A 1 98 ? 4.072 13.029 -9.895 1.00 95.69 98 THR A N 1
ATOM 770 C CA . THR A 1 98 ? 3.596 11.971 -8.990 1.00 95.69 98 THR A CA 1
ATOM 771 C C . THR A 1 98 ? 4.432 11.908 -7.713 1.00 95.69 98 THR A C 1
ATOM 773 O O . THR A 1 98 ? 3.869 11.801 -6.625 1.00 95.69 98 THR A O 1
ATOM 776 N N . VAL A 1 99 ? 5.757 12.037 -7.827 1.00 96.25 99 VAL A N 1
ATOM 777 C CA . VAL A 1 99 ? 6.664 12.149 -6.675 1.00 96.25 99 VAL A CA 1
ATOM 778 C C . VAL A 1 99 ? 6.377 13.419 -5.871 1.00 96.25 99 VAL A C 1
ATOM 780 O O . VAL A 1 99 ? 6.235 13.337 -4.652 1.00 96.25 99 VAL A O 1
ATOM 783 N N . ASP A 1 100 ? 6.202 14.562 -6.535 1.00 95.69 100 ASP A N 1
ATOM 784 C CA . ASP A 1 100 ? 5.907 15.842 -5.880 1.00 95.69 100 ASP A CA 1
ATOM 785 C C . ASP A 1 100 ? 4.572 15.796 -5.115 1.00 95.69 100 ASP A C 1
ATOM 787 O O . ASP A 1 100 ? 4.512 16.158 -3.938 1.00 95.69 100 ASP A O 1
ATOM 791 N N . ARG A 1 101 ? 3.507 15.269 -5.743 1.00 95.00 101 ARG A N 1
ATOM 792 C CA . ARG A 1 101 ? 2.206 15.067 -5.080 1.00 95.00 101 ARG A CA 1
ATOM 793 C C . ARG A 1 101 ? 2.304 14.120 -3.889 1.00 95.00 101 ARG A C 1
ATOM 795 O O . ARG A 1 101 ? 1.674 14.375 -2.867 1.00 95.00 101 ARG A O 1
ATOM 802 N N . MET A 1 102 ? 3.097 13.051 -3.994 1.00 96.19 102 MET A N 1
ATOM 803 C CA . MET A 1 102 ? 3.328 12.142 -2.870 1.00 96.19 102 MET A CA 1
ATOM 804 C C . MET A 1 102 ? 3.994 12.867 -1.699 1.00 96.19 102 MET A C 1
ATOM 806 O O . MET A 1 102 ? 3.517 12.738 -0.573 1.00 96.19 102 MET A O 1
ATOM 810 N N . PHE A 1 103 ? 5.043 13.659 -1.940 1.00 95.69 103 PHE A N 1
ATOM 811 C CA . PHE A 1 103 ? 5.707 14.409 -0.871 1.00 95.69 103 PHE A CA 1
ATOM 812 C C . PHE A 1 103 ? 4.752 15.368 -0.165 1.00 95.69 103 PHE A C 1
ATOM 814 O O . PHE A 1 103 ? 4.720 15.410 1.068 1.00 95.69 103 PHE A O 1
ATOM 821 N N . GLU A 1 104 ? 3.946 16.096 -0.934 1.00 94.38 104 GLU A N 1
ATOM 822 C CA . GLU A 1 104 ? 2.960 17.015 -0.376 1.00 94.38 104 GLU A CA 1
ATOM 823 C C . GLU A 1 104 ? 1.886 16.271 0.429 1.00 94.38 104 GLU A C 1
ATOM 825 O O . GLU A 1 104 ? 1.594 16.642 1.568 1.00 94.38 104 GLU A O 1
ATOM 830 N N . ALA A 1 105 ? 1.367 15.158 -0.093 1.00 93.88 105 ALA A N 1
ATOM 831 C CA . ALA A 1 105 ? 0.380 14.345 0.608 1.00 93.88 105 ALA A CA 1
ATOM 832 C C . ALA A 1 105 ? 0.934 13.750 1.916 1.00 93.88 105 ALA A C 1
ATOM 834 O O . ALA A 1 105 ? 0.277 13.826 2.956 1.00 93.88 105 ALA A O 1
ATOM 835 N N . VAL A 1 106 ? 2.165 13.221 1.909 1.00 94.31 106 VAL A N 1
ATOM 836 C CA . VAL A 1 106 ? 2.838 12.729 3.125 1.00 94.31 106 VAL A CA 1
ATOM 837 C C . VAL A 1 106 ? 2.994 13.854 4.144 1.00 94.31 106 VAL A C 1
ATOM 839 O O . VAL A 1 106 ? 2.720 13.644 5.329 1.00 94.31 106 VAL A O 1
ATOM 842 N N . ARG A 1 107 ? 3.396 15.055 3.709 1.00 92.75 107 ARG A N 1
ATOM 843 C CA . ARG A 1 107 ? 3.551 16.225 4.583 1.00 92.75 107 ARG A CA 1
ATOM 844 C C . ARG A 1 107 ? 2.228 16.594 5.245 1.00 92.75 107 ARG A C 1
ATOM 846 O O . ARG A 1 107 ? 2.194 16.774 6.464 1.00 92.75 107 ARG A O 1
ATOM 853 N N . VAL A 1 108 ? 1.144 16.672 4.477 1.00 90.38 108 VAL A N 1
ATOM 854 C CA . VAL A 1 108 ? -0.187 17.010 4.997 1.00 90.38 108 VAL A CA 1
ATOM 855 C C . VAL A 1 108 ? -0.667 15.949 5.985 1.00 90.38 108 VAL A C 1
ATOM 857 O O . VAL A 1 108 ? -1.019 16.290 7.112 1.00 90.38 108 VAL A O 1
ATOM 860 N N . VAL A 1 109 ? -0.610 14.664 5.622 1.00 90.12 109 VAL A N 1
ATOM 861 C CA . VAL A 1 109 ? -1.084 13.569 6.486 1.00 90.12 109 VAL A CA 1
ATOM 862 C C . VAL A 1 109 ? -0.277 13.466 7.780 1.00 90.12 109 VAL A C 1
ATOM 864 O O . VAL A 1 109 ? -0.862 13.321 8.854 1.00 90.12 109 VAL A O 1
ATOM 867 N N . SER A 1 110 ? 1.046 13.617 7.704 1.00 88.69 110 SER A N 1
ATOM 868 C CA . SER A 1 110 ? 1.920 13.638 8.886 1.00 88.69 110 SER A CA 1
ATOM 869 C C . SER A 1 110 ? 1.613 14.828 9.792 1.00 88.69 110 SER A C 1
ATOM 871 O O . SER A 1 110 ? 1.572 14.678 11.009 1.00 88.69 110 SER A O 1
ATOM 873 N N . THR A 1 111 ? 1.335 15.998 9.207 1.00 85.56 111 THR A N 1
ATOM 874 C CA . THR A 1 111 ? 0.950 17.203 9.958 1.00 85.56 111 THR A CA 1
ATOM 875 C C . THR A 1 111 ? -0.395 17.016 10.657 1.00 85.56 111 THR A C 1
ATOM 877 O O . THR A 1 111 ? -0.520 17.312 11.843 1.00 85.56 111 THR A O 1
ATOM 880 N N . CYS A 1 112 ? -1.402 16.495 9.951 1.00 83.62 112 CYS A N 1
ATOM 881 C CA . CYS A 1 112 ? -2.716 16.218 10.524 1.00 83.62 112 CYS A CA 1
ATOM 882 C C . CYS A 1 112 ? -2.627 15.213 11.677 1.00 83.62 112 CYS A C 1
ATOM 884 O O . CYS A 1 112 ? -3.219 15.446 12.728 1.00 83.62 112 CYS A O 1
ATOM 886 N N . TRP A 1 113 ? -1.867 14.130 11.499 1.00 83.81 113 TRP A N 1
ATOM 887 C CA . TRP A 1 113 ? -1.644 13.138 12.549 1.00 83.81 113 TRP A CA 1
ATOM 888 C C . TRP A 1 113 ? -0.922 13.740 13.761 1.00 83.81 113 TRP A C 1
ATOM 890 O O . TRP A 1 113 ? -1.382 13.578 14.889 1.00 83.81 113 TRP A O 1
ATOM 900 N N . ALA A 1 114 ? 0.152 14.500 13.538 1.00 81.38 114 ALA A N 1
ATOM 901 C CA . ALA A 1 114 ? 0.895 15.185 14.593 1.00 81.38 114 ALA A CA 1
ATOM 902 C C . ALA A 1 114 ? 0.004 16.125 15.421 1.00 81.38 114 ALA A C 1
ATOM 904 O O . ALA A 1 114 ? 0.009 16.064 16.650 1.00 81.38 114 ALA A O 1
ATOM 905 N N . LEU A 1 115 ? -0.800 16.962 14.756 1.00 79.25 115 LEU A N 1
ATOM 906 C CA . LEU A 1 115 ? -1.723 17.880 15.426 1.00 79.25 115 LEU A CA 1
ATOM 907 C C . LEU A 1 115 ? -2.793 17.134 16.228 1.00 79.25 115 LEU A C 1
ATOM 909 O O . LEU A 1 115 ? -3.091 17.529 17.349 1.00 79.25 115 LEU A O 1
ATOM 913 N N . GLN A 1 116 ? -3.354 16.052 15.686 1.00 76.12 116 GLN A N 1
ATOM 914 C CA . GLN A 1 116 ? -4.364 15.256 16.387 1.00 76.12 116 GLN A CA 1
ATOM 915 C C . GLN A 1 116 ? -3.798 14.569 17.625 1.00 76.12 116 GLN A C 1
ATOM 917 O O . GLN A 1 116 ? -4.440 14.594 18.670 1.00 76.12 116 GLN A O 1
ATOM 922 N N . THR A 1 117 ? -2.586 14.023 17.532 1.00 74.06 117 THR A N 1
ATOM 923 C CA . THR A 1 117 ? -1.903 13.428 18.683 1.00 74.06 117 THR A CA 1
ATOM 924 C C . THR A 1 117 ? -1.668 14.473 19.776 1.00 74.06 117 THR A C 1
ATOM 926 O O . THR A 1 117 ? -2.053 14.242 20.915 1.00 74.06 117 THR A O 1
ATOM 929 N N . ILE A 1 118 ? -1.163 15.667 19.428 1.00 72.75 118 ILE A N 1
ATOM 930 C CA . ILE A 1 118 ? -0.970 16.771 20.390 1.00 72.75 118 ILE A CA 1
ATOM 931 C C . ILE A 1 118 ? -2.291 17.184 21.058 1.00 72.75 118 ILE A C 1
ATOM 933 O O . ILE A 1 118 ? -2.318 17.445 22.259 1.00 72.75 118 ILE A O 1
ATOM 937 N N . LEU A 1 119 ? -3.385 17.260 20.292 1.00 68.94 119 LEU A N 1
ATOM 938 C CA . LEU A 1 119 ? -4.701 17.635 20.820 1.00 68.94 119 LEU A CA 1
ATOM 939 C C . LEU A 1 119 ? -5.271 16.598 21.799 1.00 68.94 119 LEU A C 1
ATOM 941 O O . LEU A 1 119 ? -6.080 16.972 22.646 1.00 68.94 119 LEU A O 1
ATOM 945 N N . LEU A 1 120 ? -4.869 15.330 21.684 1.00 64.81 120 LEU A N 1
ATOM 946 C CA . LEU A 1 120 ? -5.333 14.244 22.548 1.00 64.81 120 LEU A CA 1
ATOM 947 C C . LEU A 1 120 ? -4.464 14.031 23.787 1.00 64.81 120 LEU A C 1
ATOM 949 O O . LEU A 1 120 ? -4.983 13.593 24.811 1.00 64.81 120 LEU A O 1
ATOM 953 N N . THR A 1 121 ? -3.159 14.300 23.713 1.00 60.66 121 THR A N 1
ATOM 954 C CA . THR A 1 121 ? -2.246 13.915 24.797 1.00 60.66 121 THR A CA 1
ATOM 955 C C . THR A 1 121 ? -2.128 14.936 25.926 1.00 60.66 121 THR A C 1
ATOM 957 O O . THR A 1 121 ? -1.594 14.556 26.959 1.00 60.66 121 THR A O 1
ATOM 960 N N . GLU A 1 122 ? -2.620 16.180 25.783 1.00 56.06 122 GLU A N 1
ATOM 961 C CA . GLU A 1 122 ? -2.428 17.348 26.692 1.00 56.06 122 GLU A CA 1
ATOM 962 C C . GLU A 1 122 ? -0.957 17.693 27.043 1.00 56.06 122 GLU A C 1
ATOM 964 O O . GLU A 1 122 ? -0.608 18.861 27.220 1.00 56.06 122 GLU A O 1
ATOM 969 N N . GLU A 1 123 ? -0.052 16.719 27.055 1.00 49.22 123 GLU A N 1
ATOM 970 C CA . GLU A 1 123 ? 1.388 16.868 27.043 1.00 49.22 123 GLU A CA 1
ATOM 971 C C . GLU A 1 123 ? 1.844 17.304 25.651 1.00 49.22 123 GLU A C 1
ATOM 973 O O . GLU A 1 123 ? 1.631 16.624 24.641 1.00 49.22 123 GLU A O 1
ATOM 978 N N . ARG A 1 124 ? 2.520 18.456 25.606 1.00 42.44 124 ARG A N 1
ATOM 979 C CA . ARG A 1 124 ? 3.286 18.924 24.449 1.00 42.44 124 ARG A CA 1
ATOM 980 C C . ARG A 1 124 ? 4.443 17.960 24.179 1.00 42.44 124 ARG A C 1
ATOM 982 O O . ARG A 1 124 ? 5.583 18.244 24.542 1.00 42.44 124 ARG A O 1
ATOM 989 N N . TYR A 1 125 ? 4.170 16.845 23.510 1.00 43.94 125 TYR A N 1
ATOM 990 C CA . TYR A 1 125 ? 5.224 16.047 22.900 1.00 43.94 125 TYR A CA 1
ATOM 991 C C . TYR A 1 125 ? 5.906 16.913 21.838 1.00 43.94 125 TYR A C 1
ATOM 993 O O . TYR A 1 125 ? 5.299 17.309 20.842 1.00 43.94 125 TYR A O 1
ATOM 1001 N N . GLN A 1 126 ? 7.174 17.259 22.070 1.00 36.78 126 GLN A N 1
ATOM 1002 C CA . GLN A 1 126 ? 8.038 17.797 21.025 1.00 36.78 126 GLN A CA 1
ATOM 1003 C C . GLN A 1 126 ? 8.211 16.692 19.983 1.00 36.78 126 GLN A C 1
ATOM 1005 O O . GLN A 1 126 ? 8.986 15.758 20.176 1.00 36.78 126 GLN A O 1
ATOM 1010 N N . ILE A 1 127 ? 7.441 16.762 18.899 1.00 41.09 127 ILE A N 1
ATOM 1011 C CA . ILE A 1 127 ? 7.557 15.809 17.800 1.00 41.09 127 ILE A CA 1
ATOM 1012 C C . ILE A 1 127 ? 8.867 16.119 17.074 1.00 41.09 127 ILE A C 1
ATOM 1014 O O . ILE A 1 127 ? 8.943 17.029 16.250 1.00 41.09 127 ILE A O 1
ATOM 1018 N N . SER A 1 128 ? 9.913 15.355 17.386 1.00 35.62 128 SER A N 1
ATOM 1019 C CA . SER A 1 128 ? 11.021 15.181 16.455 1.00 35.62 128 SER A CA 1
ATOM 1020 C C . SER A 1 128 ? 10.487 14.359 15.286 1.00 35.62 128 SER A C 1
ATOM 1022 O O . SER A 1 128 ? 9.953 13.269 15.489 1.00 35.62 128 SER A O 1
ATOM 1024 N N . LEU A 1 129 ? 10.611 14.887 14.067 1.00 42.75 129 LEU A N 1
ATOM 1025 C CA . LEU A 1 129 ? 10.050 14.356 12.813 1.00 42.75 129 LEU A CA 1
ATOM 1026 C C . LEU A 1 129 ? 10.554 12.940 12.418 1.00 42.75 129 LEU A C 1
ATOM 1028 O O . LEU A 1 129 ? 10.361 12.516 11.282 1.00 42.75 129 LEU A O 1
ATOM 1032 N N . GLY A 1 130 ? 11.226 12.220 13.324 1.00 33.81 130 GLY A N 1
ATOM 1033 C CA . GLY A 1 130 ? 11.832 10.907 13.103 1.00 33.81 130 GLY A CA 1
ATOM 1034 C C . GLY A 1 130 ? 11.684 9.905 14.255 1.00 33.81 130 GLY A C 1
ATOM 1035 O O . GLY A 1 130 ? 12.256 8.824 14.163 1.00 33.81 130 GLY A O 1
ATOM 1036 N N . SER A 1 131 ? 10.937 10.213 15.322 1.00 36.66 131 SER A N 1
ATOM 1037 C CA . SER A 1 131 ? 10.720 9.272 16.434 1.00 36.66 131 SER A CA 1
ATOM 1038 C C . SER A 1 131 ? 9.249 9.196 16.839 1.00 36.66 131 SER A C 1
ATOM 1040 O O . SER A 1 131 ? 8.652 10.209 17.201 1.00 36.66 131 SER A O 1
ATOM 1042 N N . LEU A 1 132 ? 8.688 7.983 16.795 1.00 46.09 132 LEU A N 1
ATOM 1043 C CA . LEU A 1 132 ? 7.338 7.678 17.273 1.00 46.09 132 LEU A CA 1
ATOM 1044 C C . LEU A 1 132 ? 7.250 7.909 18.796 1.00 46.09 132 LEU A C 1
ATOM 1046 O O . LEU A 1 132 ? 8.108 7.393 19.518 1.00 46.09 132 LEU A O 1
ATOM 1050 N N . PRO A 1 133 ? 6.239 8.635 19.306 1.00 44.38 133 PRO A N 1
ATOM 1051 C CA . PRO A 1 133 ? 6.007 8.729 20.743 1.00 44.38 133 PRO A CA 1
ATOM 1052 C C . PRO A 1 133 ? 5.575 7.371 21.320 1.00 44.38 133 PRO A C 1
ATOM 1054 O O . PRO A 1 133 ? 4.869 6.595 20.672 1.00 44.38 133 PRO A O 1
ATOM 1057 N N . SER A 1 134 ? 6.032 7.082 22.541 1.00 41.91 134 SER A N 1
ATOM 1058 C CA . SER A 1 134 ? 5.594 5.926 23.328 1.00 41.91 134 SER A CA 1
ATOM 1059 C C . SER A 1 134 ? 4.159 6.155 23.802 1.00 41.91 134 SER A C 1
ATOM 1061 O O . SER A 1 134 ? 3.865 7.211 24.354 1.00 41.91 134 SER A O 1
ATOM 1063 N N . SER A 1 135 ? 3.289 5.165 23.602 1.00 44.09 135 SER A N 1
ATOM 1064 C CA . SER A 1 135 ? 1.862 5.213 23.945 1.00 44.09 135 SER A CA 1
ATOM 1065 C C . SER A 1 135 ? 1.630 5.510 25.430 1.00 44.09 135 SER A C 1
ATOM 1067 O O . SER A 1 135 ? 2.162 4.794 26.287 1.00 44.09 135 SER A O 1
ATOM 1069 N N . SER A 1 136 ? 0.815 6.525 25.728 1.00 45.50 136 SER A N 1
ATOM 1070 C CA . SER A 1 136 ? 0.353 6.835 27.086 1.00 45.50 136 SER A CA 1
ATOM 1071 C C . SER A 1 136 ? -0.850 5.947 27.457 1.00 45.50 136 SER A C 1
ATOM 1073 O O . SER A 1 136 ? -1.683 5.667 26.593 1.00 45.50 136 SER A O 1
ATOM 1075 N N . PRO A 1 137 ? -1.002 5.485 28.717 1.00 48.75 137 PRO A N 1
ATOM 1076 C CA . PRO A 1 137 ? -2.081 4.569 29.109 1.00 48.75 137 PRO A CA 1
ATOM 1077 C C . PRO A 1 137 ? -3.502 5.138 28.996 1.00 48.75 137 PRO A C 1
ATOM 1079 O O . PRO A 1 137 ? -4.455 4.370 28.956 1.00 48.75 137 PRO A O 1
ATOM 1082 N N . VAL A 1 138 ? -3.662 6.464 28.974 1.00 48.91 138 VAL A N 1
ATOM 1083 C CA . VAL A 1 138 ? -4.971 7.118 29.159 1.00 48.91 138 VAL A CA 1
ATOM 1084 C C . VAL A 1 138 ? -5.805 7.168 27.869 1.00 48.91 138 VAL A C 1
ATOM 1086 O O . VAL A 1 138 ? -7.024 7.230 27.950 1.00 48.91 138 VAL A O 1
ATOM 1089 N N . ASN A 1 139 ? -5.186 7.058 26.684 1.00 58.38 139 ASN A N 1
ATOM 1090 C CA . ASN A 1 139 ? -5.865 7.202 25.384 1.00 58.38 139 ASN A CA 1
ATOM 1091 C C . ASN A 1 139 ? -5.496 6.107 24.364 1.00 58.38 139 ASN A C 1
ATOM 1093 O O . ASN A 1 139 ? -5.549 6.344 23.156 1.00 58.38 139 ASN A O 1
ATOM 1097 N N . GLN A 1 140 ? -5.120 4.910 24.829 1.00 67.75 140 GLN A N 1
ATOM 1098 C CA . GLN A 1 140 ? -4.573 3.847 23.970 1.00 67.75 140 GLN A CA 1
ATOM 1099 C C . GLN A 1 140 ? -5.471 3.503 22.770 1.00 67.75 140 GLN A C 1
ATOM 1101 O O . GLN A 1 140 ? -4.965 3.355 21.660 1.00 67.75 140 GLN A O 1
ATOM 1106 N N . ASP A 1 141 ? -6.791 3.456 22.960 1.00 71.62 141 ASP A N 1
ATOM 1107 C CA . ASP A 1 141 ? -7.755 3.142 21.896 1.00 71.62 141 ASP A CA 1
ATOM 1108 C C . ASP A 1 141 ? -7.840 4.237 20.816 1.00 71.62 141 ASP A C 1
ATOM 1110 O O . ASP A 1 141 ? -7.903 3.943 19.618 1.00 71.62 141 ASP A O 1
ATOM 1114 N N . LEU A 1 142 ? -7.799 5.511 21.220 1.00 73.62 142 LEU A N 1
ATOM 1115 C CA . LEU A 1 142 ? -7.850 6.655 20.303 1.00 73.62 142 LEU A CA 1
ATOM 1116 C C . LEU A 1 142 ? -6.527 6.827 19.552 1.00 73.62 142 LEU A C 1
ATOM 1118 O O . LEU A 1 142 ? -6.527 7.046 18.338 1.00 73.62 142 LEU A O 1
ATOM 1122 N N . GLU A 1 143 ? -5.398 6.688 20.249 1.00 74.94 143 GLU A N 1
ATOM 1123 C CA . GLU A 1 143 ? -4.066 6.698 19.638 1.00 74.94 143 GLU A CA 1
ATOM 1124 C C . GLU A 1 143 ? -3.925 5.563 18.619 1.00 74.94 143 GLU A C 1
ATOM 1126 O O . GLU A 1 143 ? -3.461 5.783 17.496 1.00 74.94 143 GLU A O 1
ATOM 1131 N N . PHE A 1 144 ? -4.390 4.364 18.977 1.00 78.38 144 PHE A N 1
ATOM 1132 C CA . PHE A 1 144 ? -4.441 3.215 18.082 1.00 78.38 144 PHE A CA 1
ATOM 1133 C C . PHE A 1 144 ? -5.277 3.512 16.830 1.00 78.38 144 PHE A C 1
ATOM 1135 O O . PHE A 1 144 ? -4.826 3.268 15.706 1.00 78.38 144 PHE A O 1
ATOM 1142 N N . PHE A 1 145 ? -6.468 4.088 17.002 1.00 78.62 145 PHE A N 1
ATOM 1143 C CA . PHE A 1 145 ? -7.352 4.440 15.894 1.00 78.62 145 PHE A CA 1
ATOM 1144 C C . PHE A 1 145 ? -6.720 5.466 14.942 1.00 78.62 145 PHE A C 1
ATOM 1146 O O . PHE A 1 145 ? -6.724 5.278 13.721 1.00 78.62 145 PHE A O 1
ATOM 1153 N N . LEU A 1 146 ? -6.129 6.538 15.480 1.00 80.19 146 LEU A N 1
ATOM 1154 C CA . LEU A 1 146 ? -5.452 7.554 14.672 1.00 80.19 146 LEU A CA 1
ATOM 1155 C C . LEU A 1 146 ? -4.234 6.992 13.944 1.00 80.19 146 LEU A C 1
ATOM 1157 O O . LEU A 1 146 ? -4.040 7.285 12.761 1.00 80.19 146 LEU A O 1
ATOM 1161 N N . ARG A 1 147 ? -3.439 6.156 14.620 1.00 84.06 147 ARG A N 1
ATOM 1162 C CA . ARG A 1 147 ? -2.289 5.479 14.012 1.00 84.06 147 ARG A CA 1
ATOM 1163 C C . ARG A 1 147 ? -2.729 4.592 12.854 1.00 84.06 147 ARG A C 1
ATOM 1165 O O . ARG A 1 147 ? -2.126 4.649 11.786 1.00 84.06 147 ARG A O 1
ATOM 1172 N N . GLY A 1 148 ? -3.807 3.830 13.018 1.00 84.81 148 GLY A N 1
ATOM 1173 C CA . GLY A 1 148 ? -4.332 2.998 11.940 1.00 84.81 148 GLY A CA 1
ATOM 1174 C C . GLY A 1 148 ? -4.792 3.824 10.738 1.00 84.81 148 GLY A C 1
ATOM 1175 O O . GLY A 1 148 ? -4.448 3.500 9.601 1.00 84.81 148 GLY A O 1
ATOM 1176 N N . ARG A 1 149 ? -5.504 4.938 10.959 1.00 85.00 149 ARG A N 1
ATOM 1177 C CA . ARG A 1 149 ? -5.889 5.858 9.870 1.00 85.00 149 ARG A CA 1
ATOM 1178 C C . ARG A 1 149 ? -4.681 6.451 9.153 1.00 85.00 149 ARG A C 1
ATOM 1180 O O . ARG A 1 149 ? -4.684 6.520 7.925 1.00 85.00 149 ARG A O 1
ATOM 1187 N N . TYR A 1 150 ? -3.654 6.831 9.905 1.00 88.50 150 TYR A N 1
ATOM 1188 C CA . TYR A 1 150 ? -2.395 7.316 9.358 1.00 88.50 150 TYR A CA 1
ATOM 1189 C C . TYR A 1 150 ? -1.725 6.260 8.462 1.00 88.50 150 TYR A C 1
ATOM 1191 O O . TYR A 1 150 ? -1.432 6.543 7.301 1.00 88.50 150 TYR A O 1
ATOM 1199 N N . CYS A 1 151 ? -1.581 5.019 8.937 1.00 90.56 151 CYS A N 1
ATOM 1200 C CA . CYS A 1 151 ? -0.997 3.921 8.159 1.00 90.56 151 CYS A CA 1
ATOM 1201 C C . CYS A 1 151 ? -1.790 3.599 6.880 1.00 90.56 151 CYS A C 1
ATOM 1203 O O . CYS A 1 151 ? -1.195 3.346 5.832 1.00 90.56 151 CYS A O 1
ATOM 1205 N N . ILE A 1 152 ? -3.125 3.637 6.929 1.00 90.12 152 ILE A N 1
ATOM 1206 C CA . ILE A 1 152 ? -3.981 3.432 5.746 1.00 90.12 152 ILE A CA 1
ATOM 1207 C C . ILE A 1 152 ? -3.814 4.573 4.739 1.00 90.12 152 ILE A C 1
ATOM 1209 O O . ILE A 1 152 ? -3.710 4.328 3.538 1.00 90.12 152 ILE A O 1
ATOM 1213 N N . ALA A 1 153 ? -3.764 5.823 5.204 1.00 91.94 153 ALA A N 1
ATOM 1214 C CA . ALA A 1 153 ? -3.524 6.961 4.324 1.00 91.94 153 ALA A CA 1
ATOM 1215 C C . ALA A 1 153 ? -2.159 6.837 3.628 1.00 91.94 153 ALA A C 1
ATOM 1217 O O . ALA A 1 153 ? -2.079 6.976 2.407 1.00 91.94 153 ALA A O 1
ATOM 1218 N N . LEU A 1 154 ? -1.107 6.492 4.377 1.00 94.31 154 LEU A N 1
ATOM 1219 C CA . LEU A 1 154 ? 0.224 6.258 3.816 1.00 94.31 154 LEU A CA 1
ATOM 1220 C C . LEU A 1 154 ? 0.251 5.107 2.809 1.00 94.31 154 LEU A C 1
ATOM 1222 O O . LEU A 1 154 ? 0.909 5.229 1.779 1.00 94.31 154 LEU A O 1
ATOM 1226 N N . GLU A 1 155 ? -0.477 4.017 3.060 1.00 93.25 155 GLU A N 1
ATOM 1227 C CA . GLU A 1 155 ? -0.562 2.885 2.128 1.00 93.25 155 GLU A CA 1
ATOM 1228 C C . GLU A 1 155 ? -1.048 3.341 0.746 1.00 93.25 155 GLU A C 1
ATOM 1230 O O . GLU A 1 155 ? -0.474 2.952 -0.271 1.00 93.25 155 GLU A O 1
ATOM 1235 N N . ARG A 1 156 ? -2.036 4.238 0.710 1.00 92.75 156 ARG A N 1
ATOM 1236 C CA . ARG A 1 156 ? -2.605 4.781 -0.530 1.00 92.75 156 ARG A CA 1
ATOM 1237 C C . ARG A 1 156 ? -1.751 5.865 -1.170 1.00 92.75 156 ARG A C 1
ATOM 1239 O O . ARG A 1 156 ? -1.688 5.939 -2.394 1.00 92.75 156 ARG A O 1
ATOM 1246 N N . ILE A 1 157 ? -1.100 6.698 -0.361 1.00 95.25 157 ILE A N 1
ATOM 1247 C CA . ILE A 1 157 ? -0.220 7.777 -0.833 1.00 95.25 157 ILE A CA 1
ATOM 1248 C C . ILE A 1 157 ? 1.060 7.210 -1.451 1.00 95.25 157 ILE A C 1
ATOM 1250 O O . ILE A 1 157 ? 1.524 7.708 -2.475 1.00 95.25 157 ILE A O 1
ATOM 1254 N N . TYR A 1 158 ? 1.627 6.154 -0.863 1.00 96.69 158 TYR A N 1
ATOM 1255 C CA . TYR A 1 158 ? 2.841 5.535 -1.387 1.00 96.69 158 TYR A CA 1
ATOM 1256 C C . TYR A 1 158 ? 2.587 4.574 -2.553 1.00 96.69 158 TYR A C 1
ATOM 1258 O O . TYR A 1 158 ? 3.524 4.302 -3.306 1.00 96.69 158 TYR A O 1
ATOM 1266 N N . ARG A 1 159 ? 1.355 4.080 -2.754 1.00 95.12 159 ARG A N 1
ATOM 1267 C CA . ARG A 1 159 ? 1.057 3.079 -3.794 1.00 95.12 159 ARG A CA 1
ATOM 1268 C C . ARG A 1 159 ? 1.476 3.497 -5.215 1.00 95.12 159 ARG A C 1
ATOM 1270 O O . ARG A 1 159 ? 2.116 2.677 -5.874 1.00 95.12 159 ARG A O 1
ATOM 1277 N N . PRO A 1 160 ? 1.231 4.738 -5.683 1.00 96.06 160 PRO A N 1
ATOM 1278 C CA . PRO A 1 160 ? 1.719 5.193 -6.987 1.00 96.06 160 PRO A CA 1
ATOM 1279 C C . PRO A 1 160 ? 3.243 5.096 -7.119 1.00 96.06 160 PRO A C 1
ATOM 1281 O O . PRO A 1 160 ? 3.765 4.661 -8.142 1.00 96.06 160 PRO A O 1
ATOM 1284 N N . ILE A 1 161 ? 3.977 5.447 -6.061 1.00 97.25 161 ILE A N 1
ATOM 1285 C CA . ILE A 1 161 ? 5.444 5.398 -6.064 1.00 97.25 161 ILE A CA 1
ATOM 1286 C C . ILE A 1 161 ? 5.949 3.958 -6.040 1.00 97.25 161 ILE A C 1
ATOM 1288 O O . ILE A 1 161 ? 6.887 3.616 -6.761 1.00 97.25 161 ILE A O 1
ATOM 1292 N N . PHE A 1 162 ? 5.298 3.097 -5.259 1.00 97.25 162 PHE A N 1
ATOM 1293 C CA . PHE A 1 162 ? 5.579 1.670 -5.264 1.00 97.25 162 PHE A CA 1
ATOM 1294 C C . PHE A 1 162 ? 5.365 1.057 -6.657 1.00 97.25 162 PHE A C 1
ATOM 1296 O O . PHE A 1 162 ? 6.230 0.328 -7.147 1.00 97.25 162 PHE A O 1
ATOM 1303 N N . TYR A 1 163 ? 4.267 1.414 -7.331 1.00 95.94 163 TYR A N 1
ATOM 1304 C CA . TYR A 1 163 ? 3.992 0.997 -8.705 1.00 95.94 163 TYR A CA 1
ATOM 1305 C C . TYR A 1 163 ? 5.120 1.420 -9.658 1.00 95.94 163 TYR A C 1
ATOM 1307 O O . TYR A 1 163 ? 5.677 0.581 -10.367 1.00 95.94 163 TYR A O 1
ATOM 1315 N N . LEU A 1 164 ? 5.537 2.690 -9.617 1.00 95.81 164 LEU A N 1
ATOM 1316 C CA . LEU A 1 164 ? 6.650 3.192 -10.432 1.00 95.81 164 LEU A CA 1
ATOM 1317 C C . LEU A 1 164 ? 7.954 2.419 -10.185 1.00 95.81 164 LEU A C 1
ATOM 1319 O O . LEU A 1 164 ? 8.670 2.104 -11.134 1.00 95.81 164 LEU A O 1
ATOM 1323 N N . ALA A 1 165 ? 8.256 2.072 -8.932 1.00 95.19 165 ALA A N 1
ATOM 1324 C CA . ALA A 1 165 ? 9.461 1.326 -8.583 1.00 95.19 165 ALA A CA 1
ATOM 1325 C C . ALA A 1 165 ? 9.427 -0.130 -9.089 1.00 95.19 165 ALA A C 1
ATOM 1327 O O . ALA A 1 165 ? 10.420 -0.623 -9.627 1.00 95.19 165 ALA A O 1
ATOM 1328 N N . VAL A 1 166 ? 8.286 -0.823 -8.978 1.00 93.69 166 VAL A N 1
ATOM 1329 C CA . VAL A 1 166 ? 8.122 -2.189 -9.516 1.00 93.69 166 VAL A CA 1
ATOM 1330 C C . VAL A 1 166 ? 8.195 -2.197 -11.046 1.00 93.69 166 VAL A C 1
ATOM 1332 O O . VAL A 1 166 ? 8.787 -3.103 -11.634 1.00 93.69 166 VAL A O 1
ATOM 1335 N N . HIS A 1 167 ? 7.661 -1.162 -11.694 1.00 91.94 167 HIS A N 1
ATOM 1336 C CA . HIS A 1 167 ? 7.642 -1.013 -13.149 1.00 91.94 167 HIS A CA 1
ATOM 1337 C C . HIS A 1 167 ? 8.823 -0.199 -13.699 1.00 91.94 167 HIS A C 1
ATOM 1339 O O . HIS A 1 167 ? 8.811 0.184 -14.867 1.00 91.94 167 HIS A O 1
ATOM 1345 N N . TYR A 1 168 ? 9.875 0.019 -12.903 1.00 91.31 168 TYR A N 1
ATOM 1346 C CA . TYR A 1 168 ? 10.965 0.945 -13.224 1.00 91.31 168 TYR A CA 1
ATOM 1347 C C . TYR A 1 168 ? 11.586 0.718 -14.610 1.00 91.31 168 TYR A C 1
ATOM 1349 O O . TYR A 1 168 ? 11.851 1.670 -15.340 1.00 91.31 168 TYR A O 1
ATOM 1357 N N . LYS A 1 169 ? 11.761 -0.546 -15.022 1.00 87.56 169 LYS A N 1
ATOM 1358 C CA . LYS A 1 169 ? 12.330 -0.904 -16.336 1.00 87.56 169 LYS A CA 1
ATOM 1359 C C . LYS A 1 169 ? 11.479 -0.444 -17.526 1.00 87.56 169 LYS A C 1
ATOM 1361 O O . LYS A 1 169 ? 12.028 -0.263 -18.605 1.00 87.56 169 LYS A O 1
ATOM 1366 N N . ALA A 1 170 ? 10.172 -0.288 -17.334 1.00 89.25 170 ALA A N 1
ATOM 1367 C CA . ALA A 1 170 ? 9.232 0.166 -18.356 1.00 89.25 170 ALA A CA 1
ATOM 1368 C C . ALA A 1 170 ? 9.017 1.691 -18.334 1.00 89.25 170 ALA A C 1
ATOM 1370 O O . ALA A 1 170 ? 8.280 2.209 -19.170 1.00 89.25 170 ALA A O 1
ATOM 1371 N N . LEU A 1 171 ? 9.635 2.411 -17.388 1.00 90.94 171 LEU A N 1
ATOM 1372 C CA . LEU A 1 171 ? 9.541 3.867 -17.331 1.00 90.94 171 LEU A CA 1
ATOM 1373 C C . LEU A 1 171 ? 10.327 4.531 -18.473 1.00 90.94 171 LEU A C 1
ATOM 1375 O O . LEU A 1 171 ? 11.284 3.946 -18.987 1.00 90.94 171 LEU A O 1
ATOM 1379 N N . PRO A 1 172 ? 9.967 5.773 -18.846 1.00 90.19 172 PRO A N 1
ATOM 1380 C CA . PRO A 1 172 ? 10.694 6.531 -19.859 1.00 90.19 172 PRO A CA 1
ATOM 1381 C C . PRO A 1 172 ? 12.197 6.661 -19.561 1.00 90.19 172 PRO A C 1
ATOM 1383 O O . PR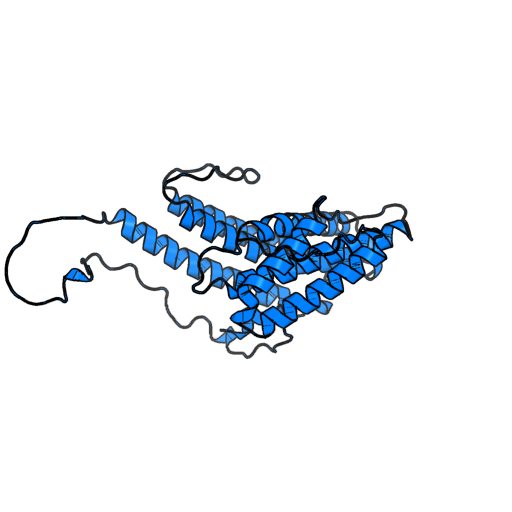O A 1 172 ? 12.595 6.910 -18.423 1.00 90.19 172 PRO A O 1
ATOM 1386 N N . SER A 1 173 ? 13.042 6.602 -20.596 1.00 89.88 173 SER A N 1
ATOM 1387 C CA . SER A 1 173 ? 14.513 6.606 -20.465 1.00 89.88 173 SER A CA 1
ATOM 1388 C C . SER A 1 173 ? 15.090 7.827 -19.731 1.00 89.88 173 SER A C 1
ATOM 1390 O O . SER A 1 173 ? 16.167 7.752 -19.135 1.00 89.88 173 SER A O 1
ATOM 1392 N N . TRP A 1 174 ? 14.382 8.962 -19.742 1.00 91.50 174 TRP A N 1
ATOM 1393 C CA . TRP A 1 174 ? 14.796 10.164 -19.011 1.00 91.50 174 TRP A CA 1
ATOM 1394 C C . TRP A 1 174 ? 14.750 9.965 -17.487 1.00 91.50 174 TRP A C 1
ATOM 1396 O O . TRP A 1 174 ? 15.566 10.547 -16.773 1.00 91.50 174 TRP A O 1
ATOM 1406 N N . VAL A 1 175 ? 13.868 9.089 -16.985 1.00 90.00 175 VAL A N 1
ATOM 1407 C CA . VAL A 1 175 ? 13.796 8.729 -15.559 1.00 90.00 175 VAL A CA 1
ATOM 1408 C C . VAL A 1 175 ? 15.068 7.994 -15.149 1.00 90.00 175 VAL A C 1
ATOM 1410 O O . VAL A 1 175 ? 15.666 8.310 -14.124 1.00 90.00 175 VAL A O 1
ATOM 1413 N N . HIS A 1 176 ? 15.531 7.062 -15.990 1.00 89.06 176 HIS A N 1
ATOM 1414 C CA . HIS A 1 176 ? 16.768 6.303 -15.755 1.00 89.06 176 HIS A CA 1
ATOM 1415 C C . HIS A 1 176 ? 18.007 7.201 -15.802 1.00 89.06 176 HIS A C 1
ATOM 1417 O O . HIS A 1 176 ? 19.004 6.924 -15.143 1.00 89.06 176 HIS A O 1
ATOM 1423 N N . SER A 1 177 ? 17.921 8.302 -16.551 1.00 89.06 177 SER A N 1
ATOM 1424 C CA . SER A 1 177 ? 18.979 9.308 -16.680 1.00 89.06 177 SER A CA 1
ATOM 1425 C C . SER A 1 177 ? 18.976 10.345 -15.547 1.00 89.06 177 SER A C 1
ATOM 1427 O O . SER A 1 177 ? 19.847 11.210 -15.523 1.00 89.06 177 SER A O 1
ATOM 1429 N N . THR A 1 178 ? 18.019 10.268 -14.612 1.00 92.19 178 THR A N 1
ATOM 1430 C CA . THR A 1 178 ? 17.860 11.205 -13.487 1.00 92.19 178 THR A CA 1
ATOM 1431 C C . THR A 1 178 ? 18.036 10.460 -12.153 1.00 92.19 178 THR A C 1
ATOM 1433 O O . THR A 1 178 ? 17.057 9.951 -11.590 1.00 92.19 178 THR A O 1
ATOM 1436 N N . PRO A 1 179 ? 19.273 10.363 -11.618 1.00 89.31 179 PRO A N 1
ATOM 1437 C CA . PRO A 1 179 ? 19.563 9.552 -10.435 1.00 89.31 179 PRO A CA 1
ATOM 1438 C C . PRO A 1 179 ? 18.759 9.948 -9.196 1.00 89.31 179 PRO A C 1
ATOM 1440 O O . PRO A 1 179 ? 18.262 9.071 -8.500 1.00 89.31 179 PRO A O 1
ATOM 1443 N N . GLN A 1 180 ? 18.563 11.247 -8.958 1.00 92.31 180 GLN A N 1
ATOM 1444 C CA . GLN A 1 180 ? 17.856 11.765 -7.780 1.00 92.31 180 GLN A CA 1
ATOM 1445 C C . GLN A 1 180 ? 16.371 11.380 -7.785 1.00 92.31 180 GLN A C 1
ATOM 1447 O O . GLN A 1 180 ? 15.790 11.071 -6.744 1.00 92.31 180 GLN A O 1
ATOM 1452 N N . LEU A 1 181 ? 15.753 11.370 -8.970 1.00 93.44 181 LEU A N 1
ATOM 1453 C CA . LEU A 1 181 ? 14.368 10.940 -9.131 1.00 93.44 181 LEU A CA 1
ATOM 1454 C C . LEU A 1 181 ? 14.245 9.433 -8.900 1.00 93.44 181 LEU A C 1
ATOM 1456 O O . LEU A 1 181 ? 13.350 8.989 -8.185 1.00 93.44 181 LEU A O 1
ATOM 1460 N N . SER A 1 182 ? 15.177 8.656 -9.457 1.00 91.81 182 SER A N 1
ATOM 1461 C CA . SER A 1 182 ? 15.235 7.208 -9.239 1.00 91.81 182 SER A CA 1
ATOM 1462 C C . SER A 1 182 ? 15.412 6.883 -7.752 1.00 91.81 182 SER A C 1
ATOM 1464 O O . SER A 1 182 ? 14.627 6.124 -7.191 1.00 91.81 182 SER A O 1
ATOM 1466 N N . GLU A 1 183 ? 16.364 7.527 -7.078 1.00 93.38 183 GLU A N 1
ATOM 1467 C CA . GLU A 1 183 ? 16.582 7.387 -5.637 1.00 93.38 183 GLU A CA 1
ATOM 1468 C C . GLU A 1 183 ? 15.323 7.725 -4.829 1.00 93.38 183 GLU A C 1
ATOM 1470 O O . GLU A 1 183 ? 14.940 6.972 -3.929 1.00 93.38 183 GLU A O 1
ATOM 1475 N N . SER A 1 184 ? 14.634 8.813 -5.184 1.00 95.25 184 SER A N 1
ATOM 1476 C CA . SER A 1 184 ? 13.391 9.230 -4.527 1.00 95.25 184 SER A CA 1
ATOM 1477 C C . SER A 1 184 ? 12.277 8.197 -4.698 1.00 95.25 184 SER A C 1
ATOM 1479 O O . SER A 1 184 ? 11.575 7.886 -3.732 1.00 95.25 184 SER A O 1
ATOM 1481 N N . VAL A 1 185 ? 12.127 7.631 -5.898 1.00 95.81 185 VAL A N 1
ATOM 1482 C CA . VAL A 1 185 ? 11.146 6.575 -6.179 1.00 95.81 185 VAL A CA 1
ATOM 1483 C C . VAL A 1 185 ? 11.433 5.340 -5.328 1.00 95.81 185 VAL A C 1
ATOM 1485 O O . VAL A 1 185 ? 10.553 4.880 -4.604 1.00 95.81 185 VAL A O 1
ATOM 1488 N N . PHE A 1 186 ? 12.665 4.829 -5.337 1.00 95.50 186 PHE A N 1
ATOM 1489 C CA . PHE A 1 186 ? 12.995 3.604 -4.603 1.00 95.50 186 PHE A CA 1
ATOM 1490 C C . PHE A 1 186 ? 12.998 3.789 -3.082 1.00 95.50 186 PHE A C 1
ATOM 1492 O O . PHE A 1 186 ? 12.519 2.911 -2.365 1.00 95.50 186 PHE A O 1
ATOM 1499 N N . THR A 1 187 ? 13.454 4.938 -2.580 1.00 96.12 187 THR A N 1
ATOM 1500 C CA . THR A 1 187 ? 13.428 5.246 -1.142 1.00 96.12 187 THR A CA 1
ATOM 1501 C C . THR A 1 187 ? 11.999 5.278 -0.608 1.00 96.12 187 THR A C 1
ATOM 1503 O O . THR A 1 187 ? 11.708 4.697 0.436 1.00 96.12 187 THR A O 1
ATOM 1506 N N . ASN A 1 188 ? 11.078 5.925 -1.324 1.00 97.31 188 ASN A N 1
ATOM 1507 C CA . ASN A 1 188 ? 9.687 6.005 -0.880 1.00 97.31 188 ASN A CA 1
ATOM 1508 C C . ASN A 1 188 ? 8.899 4.718 -1.181 1.00 97.31 188 ASN A C 1
ATOM 1510 O O . ASN A 1 188 ? 8.006 4.368 -0.415 1.00 97.31 188 ASN A O 1
ATOM 1514 N N . ALA A 1 189 ? 9.270 3.950 -2.209 1.00 97.44 189 ALA A N 1
ATOM 1515 C CA . ALA A 1 189 ? 8.735 2.604 -2.409 1.00 97.44 189 ALA A CA 1
ATOM 1516 C C . ALA A 1 189 ? 9.132 1.646 -1.273 1.00 97.44 189 ALA A C 1
ATOM 1518 O O . ALA A 1 189 ? 8.324 0.810 -0.873 1.00 97.44 189 ALA A O 1
ATOM 1519 N N . GLN A 1 190 ? 10.336 1.788 -0.704 1.00 96.94 190 GLN A N 1
ATOM 1520 C CA . GLN A 1 190 ? 10.717 1.025 0.486 1.00 96.94 190 GLN A CA 1
ATOM 1521 C C . GLN A 1 190 ? 9.837 1.392 1.689 1.00 96.94 190 GLN A C 1
ATOM 1523 O O . GLN A 1 190 ? 9.306 0.497 2.340 1.00 96.94 190 GLN A O 1
ATOM 1528 N N . LYS A 1 191 ? 9.573 2.688 1.916 1.00 97.25 191 LYS A N 1
ATOM 1529 C CA . LYS A 1 191 ? 8.627 3.132 2.959 1.00 97.25 191 LYS A CA 1
ATOM 1530 C C . LYS A 1 191 ? 7.220 2.562 2.762 1.00 97.25 191 LYS A C 1
ATOM 1532 O O . LYS A 1 191 ? 6.546 2.271 3.746 1.00 97.25 191 LYS A O 1
ATOM 1537 N N . ALA A 1 192 ? 6.778 2.382 1.514 1.00 97.25 192 ALA A N 1
ATOM 1538 C CA . ALA A 1 192 ? 5.503 1.734 1.207 1.00 97.25 192 ALA A CA 1
ATOM 1539 C C . ALA A 1 192 ? 5.452 0.307 1.777 1.00 97.25 192 ALA A C 1
ATOM 1541 O O . ALA A 1 192 ? 4.489 -0.069 2.447 1.00 97.25 192 ALA A O 1
ATOM 1542 N N . ILE A 1 193 ? 6.518 -0.466 1.554 1.00 97.75 193 ILE A N 1
ATOM 1543 C CA . ILE A 1 193 ? 6.655 -1.837 2.052 1.00 97.75 193 ILE A CA 1
ATOM 1544 C C . ILE A 1 193 ? 6.763 -1.881 3.574 1.00 97.75 193 ILE A C 1
ATOM 1546 O O . ILE A 1 193 ? 6.111 -2.716 4.204 1.00 97.75 193 ILE A O 1
ATOM 1550 N N . ASP A 1 194 ? 7.522 -0.966 4.168 1.00 96.38 194 ASP A N 1
ATOM 1551 C CA . ASP A 1 194 ? 7.658 -0.883 5.621 1.00 96.38 194 ASP A CA 1
ATOM 1552 C C . ASP A 1 194 ? 6.297 -0.561 6.272 1.00 96.38 194 ASP A C 1
ATOM 1554 O O . ASP A 1 194 ? 5.893 -1.211 7.236 1.00 96.38 194 ASP A O 1
ATOM 1558 N N . ASN A 1 195 ? 5.517 0.351 5.676 1.00 95.81 195 ASN A N 1
ATOM 1559 C CA . ASN A 1 195 ? 4.149 0.646 6.110 1.00 95.81 195 ASN A CA 1
ATOM 1560 C C . ASN A 1 195 ? 3.201 -0.558 5.943 1.00 95.81 195 ASN A C 1
ATOM 1562 O O . ASN A 1 195 ? 2.336 -0.779 6.786 1.00 95.81 195 ASN A O 1
ATOM 1566 N N . CYS A 1 196 ? 3.366 -1.373 4.895 1.00 96.12 196 CYS A N 1
ATOM 1567 C CA . CYS A 1 196 ? 2.598 -2.613 4.733 1.00 96.12 196 CYS A CA 1
ATOM 1568 C C . CYS A 1 196 ? 2.890 -3.621 5.857 1.00 96.12 196 CYS A C 1
ATOM 1570 O O . CYS A 1 196 ? 1.967 -4.248 6.380 1.00 96.12 196 CYS A O 1
ATOM 1572 N N . ALA A 1 197 ? 4.164 -3.769 6.234 1.00 95.19 197 ALA A N 1
ATOM 1573 C CA . ALA A 1 197 ? 4.585 -4.655 7.318 1.00 95.19 197 ALA A CA 1
ATOM 1574 C C . ALA A 1 197 ? 4.058 -4.200 8.687 1.00 95.19 197 ALA A C 1
ATOM 1576 O O . ALA A 1 197 ? 3.753 -5.041 9.530 1.00 95.19 197 ALA A O 1
ATOM 1577 N N . GLU A 1 198 ? 3.902 -2.890 8.870 1.00 91.31 198 GLU A N 1
ATOM 1578 C CA . GLU A 1 198 ? 3.282 -2.286 10.048 1.00 91.31 198 GLU A CA 1
ATOM 1579 C C . GLU A 1 198 ? 1.752 -2.455 10.060 1.00 91.31 198 GLU A C 1
ATOM 1581 O O . GLU A 1 198 ? 1.158 -2.731 11.100 1.00 91.31 198 GLU A O 1
ATOM 1586 N N . LEU A 1 199 ? 1.084 -2.316 8.912 1.00 90.25 199 LEU A N 1
ATOM 1587 C CA . LEU A 1 199 ? -0.380 -2.319 8.836 1.00 90.25 199 LEU A CA 1
ATOM 1588 C C . LEU A 1 199 ? -0.984 -3.701 9.124 1.00 90.25 199 LEU A C 1
ATOM 1590 O O . LEU A 1 199 ? -1.937 -3.818 9.896 1.00 90.25 199 LEU A O 1
ATOM 1594 N N . ILE A 1 200 ? -0.442 -4.749 8.498 1.00 92.75 200 ILE A N 1
ATOM 1595 C CA . ILE A 1 200 ? -1.031 -6.099 8.506 1.00 92.75 200 ILE A CA 1
ATOM 1596 C C . ILE A 1 200 ? -1.254 -6.665 9.924 1.00 92.75 200 ILE A C 1
ATOM 1598 O O . ILE A 1 200 ? -2.362 -7.136 10.189 1.00 92.75 200 ILE A O 1
ATOM 1602 N N . PRO A 1 201 ? -0.267 -6.666 10.842 1.00 90.44 201 PRO A N 1
ATOM 1603 C CA . PRO A 1 201 ? -0.438 -7.321 12.136 1.00 90.44 201 PRO A CA 1
ATOM 1604 C C . PRO A 1 201 ? -1.272 -6.519 13.139 1.00 90.44 201 PRO A C 1
ATOM 1606 O O . PRO A 1 201 ? -1.827 -7.120 14.055 1.00 90.44 201 PRO A O 1
ATOM 1609 N N . ASN A 1 202 ? -1.372 -5.197 12.979 1.00 85.56 202 ASN A N 1
ATOM 1610 C CA . ASN A 1 202 ? -1.800 -4.324 14.070 1.00 85.56 202 ASN A CA 1
ATOM 1611 C C . ASN A 1 202 ? -3.291 -3.953 14.046 1.00 85.56 202 ASN A C 1
ATOM 1613 O O . ASN A 1 202 ? -3.861 -3.755 15.110 1.00 85.56 202 ASN A O 1
ATOM 1617 N N . PHE A 1 203 ? -3.952 -3.873 12.883 1.00 81.06 203 PHE A N 1
ATOM 1618 C CA . PHE A 1 203 ? -5.247 -3.163 12.789 1.00 81.06 203 PHE A CA 1
ATOM 1619 C C . PHE A 1 203 ? -6.481 -4.024 12.466 1.00 81.06 203 PHE A C 1
ATOM 1621 O O . PHE A 1 203 ? -7.565 -3.485 12.275 1.00 81.06 203 PHE A O 1
ATOM 1628 N N . TRP A 1 204 ? -6.356 -5.353 12.399 1.00 74.69 204 TRP A N 1
ATOM 1629 C CA . TRP A 1 204 ? -7.388 -6.227 11.812 1.00 74.69 204 TRP A CA 1
ATOM 1630 C C . TRP A 1 204 ? -8.522 -6.681 12.743 1.00 74.69 204 TRP A C 1
ATOM 1632 O O . TRP A 1 204 ? -9.542 -7.158 12.246 1.00 74.69 204 TRP A O 1
ATOM 1642 N N . TYR A 1 205 ? -8.349 -6.576 14.063 1.00 73.81 205 TYR A N 1
ATOM 1643 C CA . TYR A 1 205 ? -9.302 -7.113 15.047 1.00 73.81 205 TYR A CA 1
ATOM 1644 C C . TYR A 1 205 ? -10.141 -6.031 15.747 1.00 73.81 205 TYR A C 1
ATOM 1646 O O . TYR A 1 205 ? -11.224 -6.300 16.260 1.00 73.81 205 TYR A O 1
ATOM 1654 N N . HIS A 1 206 ? -9.657 -4.790 15.768 1.00 66.62 206 HIS A N 1
ATOM 1655 C CA . HIS A 1 206 ? -10.242 -3.724 16.575 1.00 66.62 206 HIS A CA 1
ATOM 1656 C C . HIS A 1 206 ? -11.286 -2.911 15.787 1.00 66.62 206 HIS A C 1
ATOM 1658 O O . HIS A 1 206 ? -11.098 -2.618 14.610 1.00 66.62 206 HIS A O 1
ATOM 1664 N N . PHE A 1 207 ? -12.366 -2.508 16.468 1.00 62.19 207 PHE A N 1
ATOM 1665 C CA . PHE A 1 207 ? -13.413 -1.590 15.984 1.00 62.19 207 PHE A CA 1
ATOM 1666 C C . PHE A 1 207 ? -14.163 -2.039 14.712 1.00 62.19 207 PHE A C 1
ATOM 1668 O O . PHE A 1 207 ? -14.001 -1.495 13.620 1.00 62.19 207 PHE A O 1
ATOM 1675 N N . ARG A 1 208 ? -15.085 -2.997 14.889 1.00 66.00 208 ARG A N 1
ATOM 1676 C CA . ARG A 1 208 ? -15.963 -3.545 13.834 1.00 66.00 208 ARG A CA 1
ATOM 1677 C C . ARG A 1 208 ? -16.795 -2.483 13.094 1.00 66.00 208 ARG A C 1
ATOM 1679 O O . ARG A 1 208 ? -17.110 -2.668 11.921 1.00 66.00 208 ARG A O 1
ATOM 1686 N N . HIS A 1 209 ? -17.162 -1.385 13.754 1.00 56.03 209 HIS A N 1
ATOM 1687 C CA . HIS A 1 209 ? -18.057 -0.373 13.190 1.00 56.03 209 HIS A CA 1
ATOM 1688 C C . HIS A 1 209 ? -17.288 0.644 12.320 1.00 56.03 209 HIS A C 1
ATOM 1690 O O . HIS A 1 209 ? -16.280 1.203 12.737 1.00 56.03 209 HIS A O 1
ATOM 1696 N N . GLU A 1 210 ? -17.761 0.842 11.083 1.00 61.72 210 GLU A N 1
ATOM 1697 C CA . GLU A 1 210 ? -17.272 1.776 10.041 1.00 61.72 210 GLU A CA 1
ATOM 1698 C C . GLU A 1 210 ? -15.860 1.568 9.464 1.00 61.72 210 GLU A C 1
ATOM 1700 O O . GLU A 1 210 ? -15.544 2.153 8.426 1.00 61.72 210 GLU A O 1
ATOM 1705 N N . TRP A 1 211 ? -15.010 0.743 10.078 1.00 75.81 211 TRP A N 1
ATOM 1706 C CA . TRP A 1 211 ? -13.592 0.683 9.704 1.00 75.81 211 TRP A CA 1
ATOM 1707 C C . TRP A 1 211 ? -13.136 -0.655 9.118 1.00 75.81 211 TRP A C 1
ATOM 1709 O O . TRP A 1 211 ? -12.235 -0.682 8.275 1.00 75.81 211 TRP A O 1
ATOM 1719 N N . ILE A 1 212 ? -13.788 -1.757 9.497 1.00 82.62 212 ILE A N 1
ATOM 1720 C CA . ILE A 1 212 ? -13.288 -3.104 9.206 1.00 82.62 212 ILE A CA 1
ATOM 1721 C C . ILE A 1 212 ? -13.146 -3.387 7.706 1.00 82.62 212 ILE A C 1
ATOM 1723 O O . ILE A 1 212 ? -12.130 -3.924 7.270 1.00 82.62 212 ILE A O 1
ATOM 1727 N N . TRP A 1 213 ? -14.100 -2.923 6.894 1.00 85.25 213 TRP A N 1
ATOM 1728 C CA . TRP A 1 213 ? -14.045 -3.055 5.436 1.00 85.25 213 TRP A CA 1
ATOM 1729 C C . TRP A 1 213 ? -12.804 -2.385 4.841 1.00 85.25 213 TRP A C 1
ATOM 1731 O O . TRP A 1 213 ? -12.139 -2.917 3.954 1.00 85.25 213 TRP A O 1
ATOM 1741 N N . ASN A 1 214 ? -12.463 -1.207 5.359 1.00 84.56 214 ASN A N 1
ATOM 1742 C CA . ASN A 1 214 ? -11.299 -0.460 4.919 1.00 84.56 214 ASN A CA 1
ATOM 1743 C C . ASN A 1 214 ? -9.996 -1.179 5.290 1.00 84.56 214 ASN A C 1
ATOM 1745 O O . ASN A 1 214 ? -9.074 -1.241 4.478 1.00 84.56 214 ASN A O 1
ATOM 1749 N N . ILE A 1 215 ? -9.944 -1.763 6.491 1.00 87.81 215 ILE A N 1
ATOM 1750 C CA . ILE A 1 215 ? -8.802 -2.567 6.926 1.00 87.81 215 ILE A CA 1
ATOM 1751 C C . ILE A 1 215 ? -8.629 -3.790 6.037 1.00 87.81 215 ILE A C 1
ATOM 1753 O O . ILE A 1 215 ? -7.528 -3.992 5.546 1.00 87.81 215 ILE A O 1
ATOM 1757 N N . MET A 1 216 ? -9.686 -4.562 5.760 1.00 91.19 216 MET A N 1
ATOM 1758 C CA . MET A 1 216 ? -9.571 -5.772 4.933 1.00 91.19 216 MET A CA 1
ATOM 1759 C C . MET A 1 216 ? -8.986 -5.471 3.548 1.00 91.19 216 MET A C 1
ATOM 1761 O O . MET A 1 216 ? -8.088 -6.173 3.074 1.00 91.19 216 MET A O 1
ATOM 1765 N N . ARG A 1 217 ? -9.440 -4.381 2.924 1.00 90.88 217 ARG A N 1
ATOM 1766 C CA . ARG A 1 217 ? -8.938 -3.912 1.627 1.00 90.88 217 ARG A CA 1
ATOM 1767 C C . ARG A 1 217 ? -7.483 -3.458 1.680 1.00 90.88 217 ARG A C 1
ATOM 1769 O O . ARG A 1 217 ? -6.688 -3.840 0.816 1.00 90.88 217 ARG A O 1
ATOM 1776 N N . CYS A 1 218 ? -7.099 -2.721 2.720 1.00 91.44 218 CYS A N 1
ATOM 1777 C CA . CYS A 1 218 ? -5.702 -2.355 2.943 1.00 91.44 218 CYS A CA 1
ATOM 1778 C C . CYS A 1 218 ? -4.825 -3.574 3.265 1.00 91.44 218 CYS A C 1
ATOM 1780 O O . CYS A 1 218 ? -3.719 -3.658 2.749 1.00 91.44 218 CYS A O 1
ATOM 1782 N N . THR A 1 219 ? -5.302 -4.553 4.037 1.00 94.12 219 THR A N 1
ATOM 1783 C CA . THR A 1 219 ? -4.586 -5.801 4.347 1.00 94.12 219 THR A CA 1
ATOM 1784 C C . THR A 1 219 ? -4.329 -6.627 3.088 1.00 94.12 219 THR A C 1
ATOM 1786 O O . THR A 1 219 ? -3.221 -7.134 2.896 1.00 94.12 219 THR A O 1
ATOM 1789 N N . PHE A 1 220 ? -5.329 -6.744 2.211 1.00 96.19 220 PHE A N 1
ATOM 1790 C CA . PHE A 1 220 ? -5.188 -7.397 0.911 1.00 96.19 220 PHE A CA 1
ATOM 1791 C C . PHE A 1 220 ? -4.209 -6.645 0.004 1.00 96.19 220 PHE A C 1
ATOM 1793 O O . PHE A 1 220 ? -3.262 -7.243 -0.510 1.00 96.19 220 PHE A O 1
ATOM 1800 N N . SER A 1 221 ? -4.379 -5.327 -0.128 1.00 95.56 221 SER A N 1
ATOM 1801 C CA . SER A 1 221 ? -3.503 -4.477 -0.944 1.00 95.56 221 SER A CA 1
ATOM 1802 C C . SER A 1 221 ? -2.051 -4.517 -0.460 1.00 95.56 221 SER A C 1
ATOM 1804 O O . SER A 1 221 ? -1.139 -4.720 -1.258 1.00 95.56 221 SER A O 1
ATOM 1806 N N . ALA A 1 222 ? -1.826 -4.410 0.850 1.00 96.88 222 ALA A N 1
ATOM 1807 C CA . ALA A 1 222 ? -0.509 -4.491 1.472 1.00 96.88 222 ALA A CA 1
ATOM 1808 C C . ALA A 1 222 ? 0.168 -5.842 1.201 1.00 96.88 222 ALA A C 1
ATOM 1810 O O . ALA A 1 222 ? 1.352 -5.897 0.864 1.00 96.88 222 ALA A O 1
ATOM 1811 N N . ALA A 1 223 ? -0.587 -6.943 1.281 1.00 97.94 223 ALA A N 1
ATOM 1812 C CA . ALA A 1 223 ? -0.068 -8.263 0.946 1.00 97.94 223 ALA A CA 1
ATOM 1813 C C . ALA A 1 223 ? 0.319 -8.365 -0.538 1.00 97.94 223 ALA A C 1
ATOM 1815 O O . ALA A 1 223 ? 1.381 -8.902 -0.852 1.00 97.94 223 ALA A O 1
ATOM 1816 N N . ILE A 1 224 ? -0.484 -7.803 -1.449 1.00 97.75 224 ILE A N 1
ATOM 1817 C CA . ILE A 1 224 ? -0.146 -7.738 -2.879 1.00 97.75 224 ILE A CA 1
ATOM 1818 C C . ILE A 1 224 ? 1.133 -6.930 -3.110 1.00 97.75 224 ILE A C 1
ATOM 1820 O O . ILE A 1 224 ? 2.000 -7.394 -3.850 1.00 97.75 224 ILE A O 1
ATOM 1824 N N . GLN A 1 225 ? 1.291 -5.771 -2.464 1.00 97.62 225 GLN A N 1
ATOM 1825 C CA . GLN A 1 225 ? 2.513 -4.966 -2.579 1.00 97.62 225 GLN A CA 1
ATOM 1826 C C . GLN A 1 225 ? 3.745 -5.753 -2.110 1.00 97.62 225 GLN A C 1
ATOM 1828 O O . GLN A 1 225 ? 4.757 -5.807 -2.810 1.00 97.62 225 GLN A O 1
ATOM 1833 N N . ILE A 1 226 ? 3.647 -6.462 -0.982 1.00 98.12 226 ILE A N 1
ATOM 1834 C CA . ILE A 1 226 ? 4.722 -7.341 -0.502 1.00 98.12 226 ILE A CA 1
ATOM 1835 C C . ILE A 1 226 ? 5.055 -8.431 -1.537 1.00 98.12 226 ILE A C 1
ATOM 1837 O O . ILE A 1 226 ? 6.230 -8.642 -1.848 1.00 98.12 226 ILE A O 1
ATOM 1841 N N . LEU A 1 227 ? 4.051 -9.103 -2.112 1.00 97.69 227 LEU A N 1
ATOM 1842 C CA . LEU A 1 227 ? 4.270 -10.117 -3.151 1.00 97.69 227 LEU A CA 1
ATOM 1843 C C . LEU A 1 227 ? 4.914 -9.526 -4.413 1.00 97.69 227 LEU A C 1
ATOM 1845 O O . LEU A 1 227 ? 5.808 -10.147 -4.990 1.00 97.69 227 LEU A O 1
ATOM 1849 N N . ALA A 1 228 ? 4.503 -8.327 -4.822 1.00 96.25 228 ALA A N 1
ATOM 1850 C CA . ALA A 1 228 ? 5.081 -7.623 -5.961 1.00 96.25 228 ALA A CA 1
ATOM 1851 C C . ALA A 1 228 ? 6.558 -7.267 -5.723 1.00 96.25 228 ALA A C 1
ATOM 1853 O O . ALA A 1 228 ? 7.380 -7.471 -6.617 1.00 96.25 228 ALA A O 1
ATOM 1854 N N . ALA A 1 229 ? 6.933 -6.833 -4.513 1.00 95.50 229 ALA A N 1
ATOM 1855 C CA . ALA A 1 229 ? 8.333 -6.594 -4.153 1.00 95.50 229 ALA A CA 1
ATOM 1856 C C . ALA A 1 229 ? 9.177 -7.881 -4.227 1.00 95.50 229 ALA A C 1
ATOM 1858 O O . ALA A 1 229 ? 10.285 -7.871 -4.767 1.00 95.50 229 ALA A O 1
ATOM 1859 N N . VAL A 1 230 ? 8.637 -9.013 -3.758 1.00 95.25 230 VAL A N 1
ATOM 1860 C CA . VAL A 1 230 ? 9.299 -10.326 -3.874 1.00 95.25 230 VAL A CA 1
ATOM 1861 C C . VAL A 1 230 ? 9.524 -10.708 -5.341 1.00 95.25 230 VAL A C 1
ATOM 1863 O O . VAL A 1 230 ? 10.628 -11.110 -5.713 1.00 95.25 230 VAL A O 1
ATOM 1866 N N . LEU A 1 231 ? 8.503 -10.567 -6.189 1.00 92.31 231 LEU A N 1
ATOM 1867 C CA . LEU A 1 231 ? 8.588 -10.910 -7.613 1.00 92.31 231 LEU A CA 1
ATOM 1868 C C . LEU A 1 231 ? 9.525 -9.979 -8.392 1.00 92.31 231 LEU A C 1
ATOM 1870 O O . LEU A 1 231 ? 10.273 -10.448 -9.257 1.00 92.31 231 LEU A O 1
ATOM 1874 N N . SER A 1 232 ? 9.516 -8.684 -8.069 1.00 89.25 232 SER A N 1
ATOM 1875 C CA . SER A 1 232 ? 10.443 -7.700 -8.634 1.00 89.25 232 SER A CA 1
ATOM 1876 C C . SER A 1 232 ? 11.893 -8.105 -8.353 1.00 89.25 232 SER A C 1
ATOM 1878 O O . SER A 1 232 ? 12.712 -8.183 -9.273 1.00 89.25 232 SER A O 1
ATOM 1880 N N . ASN A 1 233 ? 12.187 -8.524 -7.119 1.00 86.88 233 ASN A N 1
ATOM 1881 C CA . ASN A 1 233 ? 13.519 -9.002 -6.746 1.00 86.88 233 ASN A CA 1
ATOM 1882 C C . ASN A 1 233 ? 13.909 -10.311 -7.401 1.00 86.88 233 ASN A C 1
ATOM 1884 O O . ASN A 1 233 ? 15.015 -10.415 -7.925 1.00 86.88 233 ASN A O 1
ATOM 1888 N N . ALA A 1 234 ? 13.010 -11.295 -7.422 1.00 84.75 234 ALA A N 1
ATOM 1889 C CA . ALA A 1 234 ? 13.274 -12.561 -8.098 1.00 84.75 234 ALA A CA 1
ATOM 1890 C C . ALA A 1 234 ? 13.609 -12.339 -9.585 1.00 84.75 234 ALA A C 1
ATOM 1892 O O . ALA A 1 234 ? 14.482 -13.005 -10.142 1.00 84.75 234 ALA A O 1
ATOM 1893 N N . SER A 1 235 ? 12.956 -11.361 -10.218 1.00 80.81 235 SER A N 1
ATOM 1894 C CA . SER A 1 235 ? 13.224 -10.963 -11.602 1.00 80.81 235 SER A CA 1
ATOM 1895 C C . SER A 1 235 ? 14.555 -10.216 -11.750 1.00 80.81 235 SER A C 1
ATOM 1897 O O . SER A 1 235 ? 15.291 -10.460 -12.709 1.00 80.81 235 SER A O 1
ATOM 1899 N N . ALA A 1 236 ? 14.900 -9.341 -10.801 1.00 75.38 236 ALA A N 1
ATOM 1900 C CA . ALA A 1 236 ? 16.178 -8.630 -10.770 1.00 75.38 236 ALA A CA 1
ATOM 1901 C C . ALA A 1 236 ? 17.374 -9.575 -10.559 1.00 75.38 236 ALA A C 1
ATOM 1903 O O . ALA A 1 236 ? 18.401 -9.400 -11.208 1.00 75.38 236 ALA A O 1
ATOM 1904 N N . SER A 1 237 ? 17.239 -10.616 -9.731 1.00 72.31 237 SER A N 1
ATOM 1905 C CA . SER A 1 237 ? 18.287 -11.629 -9.533 1.00 72.31 237 SER A CA 1
ATOM 1906 C C . SER A 1 237 ? 18.579 -12.445 -10.795 1.00 72.31 237 SER A C 1
ATOM 1908 O O 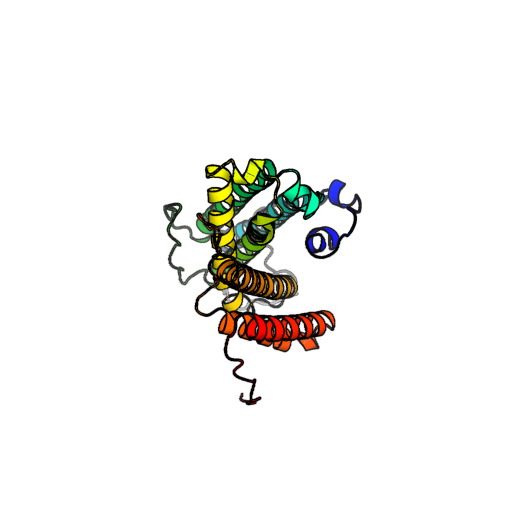. SER A 1 237 ? 19.712 -12.870 -10.994 1.00 72.31 237 SER A O 1
ATOM 1910 N N . ARG A 1 238 ? 17.575 -12.662 -11.656 1.00 73.88 238 ARG A N 1
ATOM 1911 C CA . ARG A 1 238 ? 17.748 -13.384 -12.930 1.00 73.88 238 ARG A CA 1
ATOM 1912 C C . ARG A 1 238 ? 18.422 -12.531 -14.004 1.00 73.88 238 ARG A C 1
ATOM 1914 O O . ARG A 1 238 ? 19.144 -13.075 -14.827 1.00 73.88 238 ARG A O 1
ATOM 1921 N N . ASN A 1 239 ? 18.188 -11.218 -13.981 1.00 67.25 239 ASN A N 1
ATOM 1922 C CA . ASN A 1 239 ? 18.742 -10.247 -14.927 1.00 67.25 239 ASN A CA 1
ATOM 1923 C C . ASN A 1 239 ? 19.321 -9.042 -14.161 1.00 67.25 239 ASN A C 1
ATOM 1925 O O . ASN A 1 239 ? 18.648 -8.001 -14.073 1.00 67.25 239 ASN A O 1
ATOM 1929 N N . PRO A 1 240 ? 20.528 -9.186 -13.577 1.00 62.84 240 PRO A N 1
ATOM 1930 C CA . PRO A 1 240 ? 21.148 -8.145 -12.768 1.00 62.84 240 PRO A CA 1
ATOM 1931 C C . PRO A 1 240 ? 21.538 -6.945 -13.639 1.00 62.84 240 PRO A C 1
ATOM 1933 O O . PRO A 1 240 ? 22.359 -7.063 -14.545 1.00 62.84 240 PRO A O 1
ATOM 1936 N N . ASN A 1 241 ? 20.955 -5.777 -13.353 1.00 56.81 241 ASN A N 1
ATOM 1937 C CA . ASN A 1 241 ? 21.395 -4.518 -13.952 1.00 56.81 241 ASN A CA 1
ATOM 1938 C C . ASN A 1 241 ? 22.637 -3.987 -13.210 1.00 56.81 241 ASN A C 1
ATOM 1940 O O . ASN A 1 241 ? 22.642 -3.971 -11.973 1.00 56.81 241 ASN A O 1
ATOM 1944 N N . PRO A 1 242 ? 23.653 -3.479 -13.928 1.00 46.66 242 PRO A N 1
ATOM 1945 C CA . PRO A 1 242 ? 24.779 -2.776 -13.324 1.00 46.66 242 PRO A CA 1
ATOM 1946 C C . PRO A 1 242 ? 24.288 -1.412 -12.809 1.00 46.66 242 PRO A C 1
ATOM 1948 O O . PRO A 1 242 ? 24.082 -0.486 -13.585 1.00 46.66 242 PRO A O 1
ATOM 1951 N N . GLY A 1 243 ? 24.019 -1.318 -11.504 1.00 58.44 243 GLY A N 1
ATOM 1952 C CA . GLY A 1 243 ? 23.423 -0.139 -10.845 1.00 58.44 243 GLY A CA 1
ATOM 1953 C C . GLY A 1 243 ? 22.067 -0.398 -10.171 1.00 58.44 243 GLY A C 1
ATOM 1954 O O . GLY A 1 243 ? 21.361 0.547 -9.843 1.00 58.44 243 GLY A O 1
ATOM 1955 N N . GLY A 1 244 ? 21.685 -1.674 -10.013 1.00 66.19 244 GLY A N 1
ATOM 1956 C CA . GLY A 1 244 ? 20.334 -2.144 -9.697 1.00 66.19 244 GLY A CA 1
ATOM 1957 C C . GLY A 1 244 ? 19.678 -1.564 -8.444 1.00 66.19 244 GLY A C 1
ATOM 1958 O O . GLY A 1 244 ? 19.885 -2.051 -7.333 1.00 66.19 244 GLY A O 1
ATOM 1959 N N . TRP A 1 245 ? 18.787 -0.600 -8.657 1.00 81.31 245 TRP A N 1
ATOM 1960 C CA . TRP A 1 245 ? 17.765 -0.227 -7.691 1.00 81.31 245 TRP A CA 1
ATOM 1961 C C . TRP A 1 245 ? 16.816 -1.402 -7.424 1.00 81.31 245 TRP A C 1
ATOM 1963 O O . TRP A 1 245 ? 16.308 -2.030 -8.355 1.00 81.31 245 TRP A O 1
ATOM 1973 N N . VAL A 1 246 ? 16.602 -1.713 -6.146 1.00 86.12 246 VAL A N 1
ATOM 1974 C CA . VAL A 1 246 ? 15.896 -2.916 -5.695 1.00 86.12 246 VAL A CA 1
ATOM 1975 C C . VAL A 1 246 ? 15.053 -2.583 -4.464 1.00 86.12 246 VAL A C 1
ATOM 1977 O O . VAL A 1 246 ? 15.567 -2.017 -3.500 1.00 86.12 246 VAL A O 1
ATOM 1980 N N . ILE A 1 247 ? 13.776 -2.975 -4.481 1.00 91.25 247 ILE A N 1
ATOM 1981 C CA . ILE A 1 247 ? 12.869 -2.863 -3.328 1.00 91.25 247 ILE A CA 1
ATOM 1982 C C . ILE A 1 247 ? 13.035 -4.107 -2.467 1.00 91.25 247 ILE A C 1
ATOM 1984 O O . ILE A 1 247 ? 12.865 -5.217 -2.959 1.00 91.25 247 ILE A O 1
ATOM 1988 N N . ARG A 1 248 ? 13.332 -3.974 -1.177 1.00 92.50 248 ARG A N 1
ATOM 1989 C CA . ARG A 1 248 ? 13.537 -5.136 -0.305 1.00 92.50 248 ARG A CA 1
ATOM 1990 C C . ARG A 1 248 ? 12.211 -5.539 0.348 1.00 92.50 248 ARG A C 1
ATOM 1992 O O . ARG A 1 248 ? 11.651 -4.731 1.088 1.00 92.50 248 ARG A O 1
ATOM 1999 N N . PRO A 1 249 ? 11.694 -6.761 0.114 1.00 94.31 249 PRO A N 1
ATOM 2000 C CA . PRO A 1 249 ? 10.540 -7.249 0.851 1.00 94.31 249 PRO A CA 1
ATOM 2001 C C . PRO A 1 249 ? 10.911 -7.467 2.328 1.00 94.31 249 PRO A C 1
ATOM 2003 O O . PRO A 1 249 ? 12.088 -7.696 2.633 1.00 94.31 249 PRO A O 1
ATOM 2006 N N . PRO A 1 250 ? 9.928 -7.466 3.246 1.00 94.81 250 PRO A N 1
ATOM 2007 C CA . PRO A 1 250 ? 10.175 -7.772 4.649 1.00 94.81 250 PRO A CA 1
ATOM 2008 C C . PRO A 1 250 ? 10.767 -9.178 4.802 1.00 94.81 250 PRO A C 1
ATOM 2010 O O . PRO A 1 250 ? 10.396 -10.104 4.076 1.00 94.81 250 PRO A O 1
ATOM 2013 N N . THR A 1 251 ? 11.664 -9.381 5.767 1.00 93.06 251 THR A N 1
ATOM 2014 C CA . THR A 1 251 ? 12.298 -10.695 5.996 1.00 93.06 251 THR A CA 1
ATOM 2015 C C . THR A 1 251 ? 11.276 -11.783 6.337 1.00 93.06 251 THR A C 1
ATOM 2017 O O . THR A 1 251 ? 11.426 -12.933 5.932 1.00 93.06 251 THR A O 1
ATOM 2020 N N . ASN A 1 252 ? 10.194 -11.407 7.017 1.00 94.44 252 ASN A N 1
ATOM 2021 C CA . ASN A 1 252 ? 9.065 -12.252 7.400 1.00 94.44 252 ASN A CA 1
ATOM 2022 C C . ASN A 1 252 ? 7.874 -12.167 6.420 1.00 94.44 252 ASN A C 1
ATOM 2024 O O . ASN A 1 252 ? 6.736 -12.421 6.819 1.00 94.44 252 ASN A O 1
ATOM 2028 N N . TRP A 1 253 ? 8.099 -11.811 5.148 1.00 96.12 253 TRP A N 1
ATOM 2029 C CA . TRP A 1 253 ? 7.022 -11.579 4.173 1.00 96.12 253 TRP A CA 1
ATOM 2030 C C . TRP A 1 253 ? 6.033 -12.749 4.045 1.00 96.12 253 TRP A C 1
ATOM 2032 O O . TRP A 1 253 ? 4.832 -12.523 3.916 1.00 96.12 253 TRP A O 1
ATOM 2042 N N . THR A 1 254 ? 6.503 -14.000 4.119 1.00 96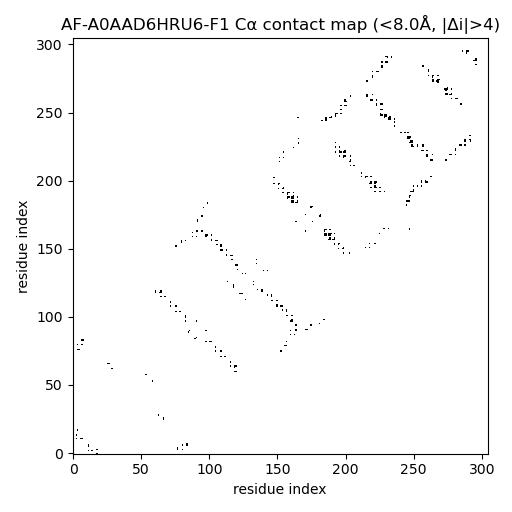.25 254 THR A N 1
ATOM 2043 C CA . THR A 1 254 ? 5.631 -15.186 4.050 1.00 96.25 254 THR A CA 1
ATOM 2044 C C . THR A 1 254 ? 4.659 -15.234 5.223 1.00 96.25 254 THR A C 1
ATOM 2046 O O . THR A 1 254 ? 3.485 -15.550 5.042 1.00 96.25 254 THR A O 1
ATOM 2049 N N . THR A 1 255 ? 5.126 -14.892 6.424 1.00 96.19 255 THR A N 1
ATOM 2050 C CA . THR A 1 255 ? 4.305 -14.809 7.634 1.00 96.19 255 THR A CA 1
ATOM 2051 C C . THR A 1 255 ? 3.273 -13.695 7.521 1.00 96.19 255 THR A C 1
ATOM 2053 O O . THR A 1 255 ? 2.111 -13.928 7.845 1.00 96.19 255 THR A O 1
ATOM 2056 N N . LEU A 1 256 ? 3.664 -12.522 7.012 1.00 96.75 256 LEU A N 1
ATOM 2057 C CA . LEU A 1 256 ? 2.751 -11.394 6.810 1.00 96.75 256 LEU A CA 1
ATOM 2058 C C . LEU A 1 256 ? 1.639 -11.738 5.811 1.00 96.75 256 LEU A C 1
ATOM 2060 O O . LEU A 1 256 ? 0.468 -11.555 6.120 1.00 96.75 256 LEU A O 1
ATOM 2064 N N . VAL A 1 257 ? 1.971 -12.327 4.658 1.00 97.75 257 VAL A N 1
ATOM 2065 C CA . VAL A 1 257 ? 0.960 -12.708 3.655 1.00 97.75 257 VAL A CA 1
ATOM 2066 C C . VAL A 1 257 ? 0.036 -13.813 4.179 1.00 97.75 257 VAL A C 1
ATOM 2068 O O . VAL A 1 257 ? -1.177 -13.749 3.981 1.00 97.75 257 VAL A O 1
ATOM 2071 N N . ARG A 1 258 ? 0.566 -14.804 4.910 1.00 96.38 258 ARG A N 1
ATOM 2072 C CA . ARG A 1 258 ? -0.266 -15.821 5.581 1.00 96.38 258 ARG A CA 1
ATOM 2073 C C . ARG A 1 258 ? -1.176 -15.214 6.642 1.00 96.38 258 ARG A C 1
ATOM 2075 O O . ARG A 1 258 ? -2.304 -15.671 6.804 1.00 96.38 258 ARG A O 1
ATOM 2082 N N . LEU A 1 259 ? -0.698 -14.217 7.383 1.00 96.44 259 LEU A N 1
ATOM 2083 C CA . LEU A 1 259 ? -1.523 -13.485 8.335 1.00 96.44 259 LEU A CA 1
ATOM 2084 C C . LEU A 1 259 ? -2.651 -12.749 7.607 1.00 96.44 259 LEU A C 1
ATOM 2086 O O . LEU A 1 259 ? -3.797 -12.931 7.994 1.00 96.44 259 LEU A O 1
ATOM 2090 N N . SER A 1 260 ? -2.371 -12.057 6.501 1.00 97.00 260 SER A N 1
ATOM 2091 C CA . SER A 1 260 ? -3.409 -11.438 5.665 1.00 97.00 260 SER A CA 1
ATOM 2092 C C . SER A 1 260 ? -4.458 -12.441 5.175 1.00 97.00 260 SER A C 1
ATOM 2094 O O . SER A 1 260 ? -5.649 -12.162 5.251 1.00 97.00 260 SER A O 1
ATOM 2096 N N . ILE A 1 261 ? -4.047 -13.636 4.733 1.00 97.69 261 ILE A N 1
ATOM 2097 C CA . ILE A 1 261 ? -4.976 -14.709 4.331 1.00 97.69 261 ILE A CA 1
ATOM 2098 C C . ILE A 1 261 ? -5.863 -15.143 5.508 1.00 97.69 261 ILE A C 1
ATOM 2100 O O . ILE A 1 261 ? -7.073 -15.281 5.344 1.00 97.69 261 ILE A O 1
ATOM 2104 N N . ARG A 1 262 ? -5.284 -15.331 6.702 1.00 96.25 262 ARG A N 1
ATOM 2105 C CA . ARG A 1 262 ? -6.044 -15.685 7.915 1.00 96.25 262 ARG A CA 1
ATOM 2106 C C . ARG A 1 262 ? -7.019 -14.586 8.328 1.00 96.25 262 ARG A C 1
ATOM 2108 O O . ARG A 1 262 ? -8.139 -14.903 8.707 1.00 96.25 262 ARG A O 1
ATOM 2115 N N . ILE A 1 263 ? -6.604 -13.326 8.226 1.00 93.81 263 ILE A N 1
ATOM 2116 C CA . ILE A 1 263 ? -7.446 -12.161 8.504 1.00 93.81 263 ILE A CA 1
ATOM 2117 C C . ILE A 1 263 ? -8.657 -12.154 7.566 1.00 93.81 263 ILE A C 1
ATOM 2119 O O . ILE A 1 263 ? -9.786 -12.086 8.036 1.00 93.81 263 ILE A O 1
ATOM 2123 N N . LEU A 1 264 ? -8.442 -12.295 6.255 1.00 95.12 264 LEU A N 1
ATOM 2124 C CA . LEU A 1 264 ? -9.542 -12.335 5.287 1.00 95.12 264 LEU A CA 1
ATOM 2125 C C . LEU A 1 264 ? -10.464 -13.535 5.530 1.00 95.12 264 LEU A C 1
ATOM 2127 O O . LEU A 1 264 ? -11.676 -13.379 5.490 1.00 95.12 264 LEU A O 1
ATOM 2131 N N . LYS A 1 265 ? -9.898 -14.706 5.859 1.00 95.19 265 LYS A N 1
ATOM 2132 C CA . LYS A 1 265 ? -10.670 -15.902 6.225 1.00 95.19 265 LYS A CA 1
ATOM 2133 C C . LYS A 1 265 ? -11.560 -15.672 7.444 1.00 95.19 265 LYS A C 1
ATOM 2135 O O . LYS A 1 265 ? -12.692 -16.127 7.458 1.00 95.19 265 LYS A O 1
ATOM 2140 N N . HIS A 1 266 ? -11.054 -14.984 8.465 1.00 92.62 266 HIS A N 1
ATOM 2141 C CA . HIS A 1 266 ? -11.826 -14.702 9.674 1.00 92.62 266 HIS A CA 1
ATOM 2142 C C . HIS A 1 266 ? -13.102 -13.905 9.368 1.00 92.62 266 HIS A C 1
ATOM 2144 O O . HIS A 1 266 ? -14.139 -14.162 9.970 1.00 92.62 266 HIS A O 1
ATOM 2150 N N . TRP A 1 267 ? -13.028 -12.976 8.413 1.00 91.06 267 TRP A N 1
ATOM 2151 C CA . TRP A 1 267 ? -14.132 -12.089 8.054 1.00 91.06 267 TRP A CA 1
ATOM 2152 C C . TRP A 1 267 ? -14.929 -12.548 6.816 1.00 91.06 267 TRP A C 1
ATOM 2154 O O . TRP A 1 267 ? -15.872 -11.868 6.424 1.00 91.06 267 TRP A O 1
ATOM 2164 N N . GLU A 1 268 ? -14.596 -13.685 6.189 1.00 92.69 268 GLU A N 1
ATOM 2165 C CA . GLU A 1 268 ? -15.182 -14.089 4.896 1.00 92.69 268 GLU A CA 1
ATOM 2166 C C . GLU A 1 268 ? -16.689 -14.372 4.953 1.00 92.69 268 GLU A C 1
ATOM 2168 O O . GLU A 1 268 ? -17.395 -14.168 3.970 1.00 92.69 268 GLU A O 1
ATOM 2173 N N . SER A 1 269 ? -17.205 -14.771 6.118 1.00 91.56 269 SER A N 1
ATOM 2174 C CA . SER A 1 269 ? -18.638 -15.000 6.326 1.00 91.56 269 SER A CA 1
ATOM 2175 C C . SER A 1 269 ? -19.480 -13.721 6.263 1.00 91.56 269 SER A C 1
ATOM 2177 O O . SER A 1 269 ? -20.693 -13.806 6.086 1.00 91.56 269 SER A O 1
ATOM 2179 N N . GLU A 1 270 ? -18.861 -12.546 6.398 1.00 88.88 270 GLU A N 1
ATOM 2180 C CA . GLU A 1 270 ? -19.550 -11.252 6.368 1.00 88.88 270 GLU A CA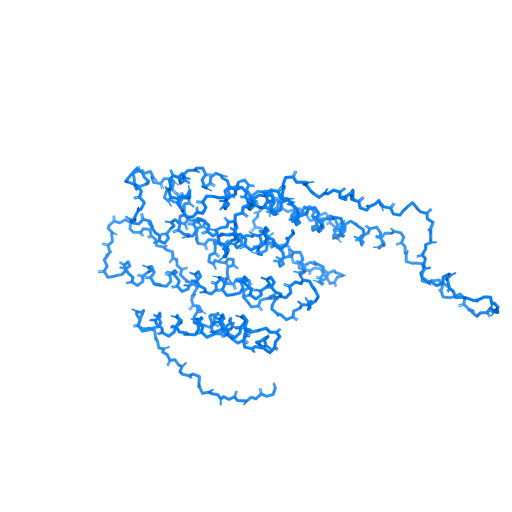 1
ATOM 2181 C C . GLU A 1 270 ? -19.738 -10.718 4.937 1.00 88.88 270 GLU A C 1
ATOM 2183 O O . GLU A 1 270 ? -20.589 -9.859 4.708 1.00 88.88 270 GLU A O 1
ATOM 2188 N N . SER A 1 271 ? -18.943 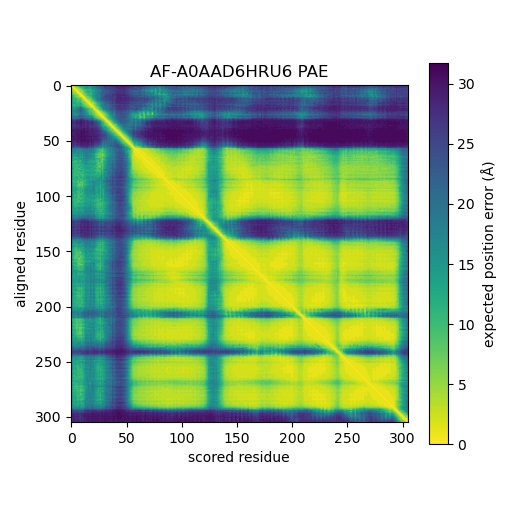-11.183 3.963 1.00 89.75 271 SER A N 1
ATOM 2189 C CA . SER A 1 271 ? -19.052 -10.755 2.563 1.00 89.75 271 SER A CA 1
ATOM 2190 C C . SER A 1 271 ? -18.358 -11.716 1.596 1.00 89.75 271 SER A C 1
ATOM 2192 O O . SER A 1 271 ? -17.184 -12.047 1.766 1.00 89.75 271 SER A O 1
ATOM 2194 N N . VAL A 1 272 ? -19.050 -12.052 0.501 1.00 93.44 272 VAL A N 1
ATOM 2195 C CA . VAL A 1 272 ? -18.517 -12.860 -0.616 1.00 93.44 272 VAL A CA 1
ATOM 2196 C C . VAL A 1 272 ? -17.247 -12.242 -1.211 1.00 93.44 272 VAL A C 1
ATOM 2198 O O . VAL A 1 272 ? -16.336 -12.956 -1.627 1.00 93.44 272 VAL A O 1
ATOM 2201 N N . ASP A 1 273 ? -17.132 -10.915 -1.209 1.00 92.50 273 ASP A N 1
ATOM 2202 C CA . ASP A 1 273 ? -15.941 -10.231 -1.713 1.00 92.50 273 ASP A CA 1
ATOM 2203 C C . ASP A 1 273 ? -14.686 -10.595 -0.905 1.00 92.50 273 ASP A C 1
ATOM 2205 O O . ASP A 1 273 ? -13.604 -10.739 -1.475 1.00 92.50 273 ASP A O 1
ATOM 2209 N N . LEU A 1 274 ? -14.812 -10.806 0.411 1.00 93.62 274 LEU A N 1
ATOM 2210 C CA . LEU A 1 274 ? -13.687 -11.195 1.268 1.00 93.62 274 LEU A CA 1
ATOM 2211 C C . LEU A 1 274 ? -13.245 -12.635 1.001 1.00 93.62 274 LEU A C 1
ATOM 2213 O O . LEU A 1 274 ? -12.042 -12.907 0.986 1.00 93.62 274 LEU A O 1
ATOM 2217 N N . GLU A 1 275 ? -14.189 -13.530 0.704 1.00 95.94 275 GLU A N 1
ATOM 2218 C CA . GLU A 1 275 ? -13.889 -14.885 0.234 1.00 95.94 275 GLU A CA 1
ATOM 2219 C C . GLU A 1 275 ? -13.100 -14.841 -1.089 1.00 95.94 275 GLU A C 1
ATOM 2221 O O . GLU A 1 275 ? -12.061 -15.498 -1.237 1.00 95.94 275 GLU A O 1
ATOM 2226 N N . LEU A 1 276 ? -13.535 -14.004 -2.040 1.00 96.44 276 LEU A N 1
ATOM 2227 C CA . LEU A 1 276 ? -12.857 -13.816 -3.327 1.00 96.44 276 LEU A CA 1
ATOM 2228 C C . LEU A 1 276 ? -11.459 -13.204 -3.167 1.00 96.44 276 LEU A C 1
ATOM 2230 O O . LEU A 1 276 ? -10.504 -13.668 -3.807 1.00 96.44 276 LEU A O 1
ATOM 2234 N N . MET A 1 277 ? -11.313 -12.194 -2.305 1.00 96.69 277 MET A N 1
ATOM 2235 C CA . MET A 1 277 ? -10.027 -11.578 -1.969 1.00 96.69 277 MET A CA 1
ATOM 2236 C C . MET A 1 277 ? -9.081 -12.606 -1.345 1.00 96.69 277 MET A C 1
ATOM 2238 O O . MET A 1 277 ? -7.940 -12.735 -1.797 1.00 96.69 277 MET A O 1
ATOM 2242 N N . ARG A 1 278 ? -9.550 -13.400 -0.372 1.00 97.38 278 ARG A N 1
ATOM 2243 C CA . ARG A 1 278 ? -8.761 -14.477 0.245 1.00 97.38 278 ARG A CA 1
ATOM 2244 C C . ARG A 1 278 ? -8.288 -15.479 -0.802 1.00 97.38 278 ARG A C 1
ATOM 2246 O O . ARG A 1 278 ? -7.086 -15.724 -0.913 1.00 97.38 278 ARG A O 1
ATOM 2253 N N . GLY A 1 279 ? -9.211 -16.035 -1.589 1.00 97.69 279 GLY A N 1
ATOM 2254 C CA . GLY A 1 279 ? -8.890 -17.046 -2.597 1.00 97.69 279 GLY A CA 1
ATOM 2255 C C . GLY A 1 279 ? -7.926 -16.524 -3.667 1.00 97.69 279 GLY A C 1
ATOM 2256 O O . GLY A 1 279 ? -7.043 -17.248 -4.130 1.00 97.69 279 GLY A O 1
ATOM 2257 N N . THR A 1 280 ? -8.047 -15.250 -4.042 1.00 98.06 280 THR A N 1
ATOM 2258 C CA . THR A 1 280 ? -7.112 -14.592 -4.966 1.00 98.06 280 THR A CA 1
ATOM 2259 C C . THR A 1 280 ? -5.728 -14.441 -4.347 1.00 98.06 280 THR A C 1
ATOM 2261 O O . THR A 1 280 ? -4.738 -14.831 -4.974 1.00 98.06 280 THR A O 1
ATOM 2264 N N . LEU A 1 281 ? -5.648 -13.956 -3.106 1.00 98.12 281 LEU A N 1
ATOM 2265 C CA . LEU A 1 281 ? -4.381 -13.775 -2.405 1.00 98.12 281 LEU A CA 1
ATOM 2266 C C . LEU A 1 281 ? -3.653 -15.108 -2.180 1.00 98.12 281 LEU A C 1
ATOM 2268 O O . LEU A 1 281 ? -2.440 -15.177 -2.366 1.00 98.12 281 LEU A O 1
ATOM 2272 N N . GLU A 1 282 ? -4.375 -16.181 -1.853 1.00 98.00 282 GLU A N 1
ATOM 2273 C CA . GLU A 1 282 ? -3.814 -17.531 -1.721 1.00 98.00 282 GLU A CA 1
ATOM 2274 C C . GLU A 1 282 ? -3.170 -18.021 -3.021 1.00 98.00 282 GLU A C 1
ATOM 2276 O O . GLU A 1 282 ? -2.025 -18.487 -3.011 1.00 98.00 282 GLU A O 1
ATOM 2281 N N . ARG A 1 283 ? -3.866 -17.874 -4.157 1.00 97.69 283 ARG A N 1
ATOM 2282 C CA . ARG A 1 283 ? -3.328 -18.252 -5.473 1.00 97.69 283 ARG A CA 1
ATOM 2283 C C . ARG A 1 283 ? -2.082 -17.441 -5.823 1.00 97.69 283 ARG A C 1
ATOM 2285 O O . ARG A 1 283 ? -1.088 -18.015 -6.280 1.00 97.69 283 ARG A O 1
ATOM 2292 N N . MET A 1 284 ? -2.112 -16.129 -5.583 1.00 97.62 284 MET A N 1
ATOM 2293 C CA . MET A 1 284 ? -0.961 -15.249 -5.803 1.00 97.62 284 MET A CA 1
ATOM 2294 C C . MET A 1 284 ? 0.219 -15.653 -4.917 1.00 97.62 284 MET A C 1
ATOM 2296 O O . MET A 1 284 ? 1.327 -15.816 -5.421 1.00 97.62 284 MET A O 1
ATOM 2300 N N . PHE A 1 285 ? -0.012 -15.901 -3.627 1.00 97.25 285 PHE A N 1
ATOM 2301 C CA . PHE A 1 285 ? 1.022 -16.329 -2.685 1.00 97.25 285 PHE A CA 1
ATOM 2302 C C . PHE A 1 285 ? 1.683 -17.643 -3.116 1.00 97.25 285 PHE A C 1
ATOM 2304 O O . PHE A 1 285 ? 2.910 -17.729 -3.188 1.00 97.25 285 PHE A O 1
ATOM 2311 N N . GLN A 1 286 ? 0.890 -18.653 -3.484 1.00 95.88 286 GLN A N 1
ATOM 2312 C CA . GLN A 1 286 ? 1.407 -19.931 -3.982 1.00 95.88 286 GLN A CA 1
ATOM 2313 C C . GLN A 1 286 ? 2.221 -19.762 -5.273 1.00 95.88 286 GLN A C 1
ATOM 2315 O O . GLN A 1 286 ? 3.272 -20.392 -5.428 1.00 95.88 286 GLN A O 1
ATOM 2320 N N . GLY A 1 287 ? 1.753 -18.919 -6.199 1.00 95.50 287 GLY A N 1
ATOM 2321 C CA . GLY A 1 287 ? 2.481 -18.546 -7.414 1.00 95.50 287 GLY A CA 1
ATOM 2322 C C . GLY A 1 287 ? 3.826 -17.889 -7.105 1.00 95.50 287 GLY A C 1
ATOM 2323 O O . GLY A 1 287 ? 4.858 -18.346 -7.598 1.00 95.50 287 GLY A O 1
ATOM 2324 N N . THR A 1 288 ? 3.829 -16.888 -6.227 1.00 95.25 288 THR A N 1
ATOM 2325 C CA . THR A 1 288 ? 5.035 -16.164 -5.815 1.00 95.25 288 THR A CA 1
ATOM 2326 C C . THR A 1 288 ? 6.043 -17.073 -5.124 1.00 95.25 288 THR A C 1
ATOM 2328 O O . THR A 1 288 ? 7.214 -17.041 -5.489 1.00 95.25 288 THR A O 1
ATOM 2331 N N . CYS A 1 289 ? 5.618 -17.949 -4.205 1.00 93.44 289 CYS A N 1
ATOM 2332 C CA . CYS A 1 289 ? 6.519 -18.913 -3.563 1.00 93.44 289 CYS A CA 1
ATOM 2333 C C . CYS A 1 289 ? 7.226 -19.815 -4.584 1.00 93.44 289 CYS A C 1
ATOM 2335 O O . CYS A 1 289 ? 8.437 -20.007 -4.488 1.00 93.44 289 CYS A O 1
ATOM 2337 N N . ARG A 1 290 ? 6.500 -20.314 -5.598 1.00 91.56 290 ARG A N 1
ATOM 2338 C CA . ARG A 1 290 ? 7.090 -21.128 -6.676 1.00 91.56 290 ARG A CA 1
ATOM 2339 C C . ARG A 1 290 ? 8.118 -20.341 -7.485 1.00 91.56 290 ARG A C 1
ATOM 2341 O O . ARG A 1 290 ? 9.203 -20.846 -7.745 1.00 91.56 290 ARG A O 1
ATOM 2348 N N . LEU A 1 291 ? 7.789 -19.108 -7.872 1.00 89.69 291 LEU A N 1
ATOM 2349 C CA . LEU A 1 291 ? 8.662 -18.272 -8.702 1.00 89.69 291 LEU A CA 1
ATOM 2350 C C . LEU A 1 291 ? 9.904 -17.770 -7.953 1.00 89.69 291 LEU A C 1
ATOM 2352 O O . LEU A 1 291 ? 10.971 -17.658 -8.559 1.00 89.69 291 LEU A O 1
ATOM 2356 N N . ALA A 1 292 ? 9.769 -17.490 -6.657 1.00 86.94 292 ALA A N 1
ATOM 2357 C CA . ALA A 1 292 ? 10.842 -17.013 -5.790 1.00 86.94 292 ALA A CA 1
ATOM 2358 C C . ALA A 1 292 ? 11.674 -18.147 -5.159 1.00 86.94 292 ALA A C 1
ATOM 2360 O O . ALA A 1 292 ? 12.649 -17.866 -4.469 1.00 86.94 292 ALA A O 1
ATOM 2361 N N . GLY A 1 293 ? 11.300 -19.417 -5.363 1.00 82.44 293 GLY A N 1
ATOM 2362 C CA . GLY A 1 293 ? 11.986 -20.565 -4.758 1.00 82.44 293 GLY A CA 1
ATOM 2363 C C . GLY A 1 293 ? 11.827 -20.658 -3.234 1.00 82.44 293 GLY A C 1
ATOM 2364 O O . GLY A 1 293 ? 12.651 -21.278 -2.566 1.00 82.44 293 GLY A O 1
ATOM 2365 N N . ALA A 1 294 ? 10.788 -20.039 -2.667 1.00 79.38 294 ALA A N 1
ATOM 2366 C CA . ALA A 1 294 ? 10.516 -20.078 -1.234 1.00 79.38 294 ALA A CA 1
ATOM 2367 C C . ALA A 1 294 ? 9.765 -21.366 -0.854 1.00 79.38 294 ALA A C 1
ATOM 2369 O O . ALA A 1 294 ? 8.850 -21.793 -1.565 1.00 79.38 294 ALA A O 1
ATOM 2370 N N . ARG A 1 295 ? 10.119 -21.985 0.285 1.00 67.00 295 ARG A N 1
ATOM 2371 C CA . ARG A 1 295 ? 9.429 -23.189 0.779 1.00 67.00 295 ARG A CA 1
ATOM 2372 C C . ARG A 1 295 ? 7.955 -22.892 1.054 1.00 67.00 295 ARG A C 1
ATOM 2374 O O . ARG A 1 295 ? 7.615 -22.072 1.907 1.00 67.00 295 ARG A O 1
ATOM 2381 N N . GLN A 1 296 ? 7.085 -23.624 0.364 1.00 58.81 296 GLN A N 1
ATOM 2382 C CA . GLN A 1 296 ? 5.677 -23.742 0.714 1.00 58.81 296 GLN A CA 1
ATOM 2383 C C . GLN A 1 296 ? 5.569 -24.675 1.922 1.00 58.81 296 GLN A C 1
ATOM 2385 O O . GLN A 1 296 ? 5.429 -25.883 1.769 1.00 58.81 296 GLN A O 1
ATOM 2390 N N . GLU A 1 297 ? 5.660 -24.145 3.137 1.00 50.47 297 GLU A N 1
ATOM 2391 C CA . GLU A 1 297 ? 5.107 -24.894 4.267 1.00 50.47 297 GLU A CA 1
ATOM 2392 C C . GLU A 1 297 ? 3.589 -24.873 4.090 1.00 50.47 297 GLU A C 1
ATOM 2394 O O . GLU A 1 297 ? 2.953 -23.816 4.198 1.00 50.47 297 GLU A O 1
ATOM 2399 N N . LEU A 1 298 ? 3.074 -26.026 3.654 1.00 45.81 298 LEU A N 1
ATOM 2400 C CA . LEU A 1 298 ? 1.665 -26.320 3.446 1.00 45.81 298 LEU A CA 1
ATOM 2401 C C . LEU A 1 298 ? 0.906 -26.033 4.742 1.00 45.81 298 LEU A C 1
ATOM 2403 O O . LEU A 1 298 ? 1.349 -26.415 5.824 1.00 45.81 298 LEU A O 1
ATOM 2407 N N . PHE A 1 299 ? -0.251 -25.383 4.619 1.00 44.75 299 PHE A N 1
ATOM 2408 C CA . PHE A 1 299 ? -1.253 -25.360 5.678 1.00 44.75 299 PHE A CA 1
ATOM 2409 C C . PHE A 1 299 ? -1.648 -26.812 5.971 1.00 44.75 299 PHE A C 1
ATOM 2411 O O . PHE A 1 299 ? -2.501 -27.380 5.294 1.00 44.75 299 PHE A O 1
ATOM 2418 N N . MET A 1 300 ? -1.032 -27.424 6.980 1.00 34.00 300 MET A N 1
ATOM 2419 C CA . MET A 1 300 ? -1.760 -28.403 7.764 1.00 34.00 300 MET A CA 1
ATOM 2420 C C . MET A 1 300 ? -2.745 -27.594 8.590 1.00 34.00 300 MET A C 1
ATOM 2422 O O . MET A 1 300 ? -2.368 -26.837 9.482 1.00 34.00 300 MET A O 1
ATOM 2426 N N . SER A 1 301 ? -4.008 -27.694 8.198 1.00 37.69 301 SER A N 1
ATOM 2427 C CA . SER A 1 301 ? -5.164 -27.339 9.000 1.00 37.69 301 SER A CA 1
ATOM 2428 C C . SER A 1 301 ? -5.047 -28.008 10.368 1.00 37.69 301 SER A C 1
ATOM 2430 O O . SER A 1 301 ? -5.489 -29.135 10.555 1.00 37.69 301 SER A O 1
ATOM 2432 N N . SER A 1 302 ? -4.421 -27.315 11.313 1.00 31.30 302 SER A N 1
ATOM 2433 C CA . SER A 1 302 ? -4.764 -27.462 12.714 1.00 31.30 302 SER A CA 1
ATOM 2434 C C . SER A 1 302 ? -5.853 -26.435 12.962 1.00 31.30 302 SER A C 1
ATOM 2436 O O . SER A 1 302 ? -5.591 -25.239 13.087 1.00 31.30 302 SER A O 1
ATOM 2438 N N . GLU A 1 303 ? -7.091 -26.919 12.993 1.00 41.75 303 GLU A N 1
ATOM 2439 C CA . GLU A 1 303 ? -8.029 -26.433 13.998 1.00 41.75 303 GLU A CA 1
ATOM 2440 C C . GLU A 1 303 ? -7.270 -26.320 15.322 1.00 41.75 303 GLU A C 1
ATOM 2442 O O . GLU A 1 303 ? -6.535 -27.246 15.667 1.00 41.75 303 GLU A O 1
ATOM 2447 N N . MET A 1 304 ? -7.388 -25.194 16.019 1.00 34.47 304 MET A N 1
ATOM 2448 C CA . MET A 1 304 ? -7.300 -25.149 17.477 1.00 34.47 304 MET A CA 1
ATOM 2449 C C . MET A 1 304 ? -7.684 -23.754 17.982 1.00 34.47 304 MET A C 1
ATOM 2451 O O . MET A 1 304 ? -6.934 -22.803 17.782 1.00 34.47 304 MET A O 1
ATOM 2455 N N . MET A 1 305 ? -8.842 -23.756 18.654 1.00 32.72 305 MET A N 1
ATOM 2456 C CA . MET A 1 305 ? -9.339 -22.879 19.726 1.00 32.72 305 MET A CA 1
ATOM 2457 C C . MET A 1 305 ? -9.513 -21.383 19.455 1.00 32.72 305 MET A C 1
ATOM 2459 O O . MET A 1 305 ? -8.508 -20.647 19.389 1.00 32.72 305 MET A O 1
#

Mean predicted aligned error: 12.46 Å

Sequence (305 aa):
MVNSEMQGELPLWSSSLESLGYSDPFPMFPKTNSSSPEQMACDNEPIMQIQTDISGTEEEKGWKFYIGSICNRRTVNDMLIDMWRNGEEGWVNNVNGTVDRMFEAVRVVSTCWALQTILLTEERYQISLGSLPSSSPVNQDLEFFLRGRYCIALERIYRPIFYLAVHYKALPSWVHSTPQLSESVFTNAQKAIDNCAELIPNFWYHFRHEWIWNIMRCTFSAAIQILAAVLSNASASRNPNPGGWVIRPPTNWTTLVRLSIRILKHWESESVDLELMRGTLERMFQGTCRLAGARQELFMSSEMM

Nearest PDB structures (foldseek):
  8oqy-assembly1_C  TM=2.388E-01  e=6.600E+00  Homo sapiens
  7a0g-assembly1_DDD  TM=1.940E-01  e=3.299E+00  Serratia marcescens
  7tyo-assembly1_R  TM=2.178E-01  e=8.197E+00  Homo sapiens

Solvent-accessible surface area (backbone atoms only — not comparable to full-atom values): 18441 Å² total; per-residue (Å²): 122,73,62,75,80,38,47,90,81,40,98,64,71,85,80,60,63,77,77,61,58,82,78,68,74,78,83,72,77,80,71,92,64,90,78,63,83,74,79,82,62,80,93,85,84,94,75,77,92,75,80,78,73,74,50,72,62,59,60,49,44,51,48,54,50,51,54,48,54,51,52,49,53,52,54,53,48,57,53,46,52,66,74,46,70,56,45,69,64,45,40,67,76,34,50,66,64,44,52,53,51,34,53,52,50,52,52,51,54,50,50,54,50,52,53,52,50,45,68,71,60,78,53,83,72,81,75,54,99,84,60,84,81,81,87,57,87,89,48,51,70,60,54,49,51,53,50,47,51,49,46,54,52,46,50,63,53,25,43,65,38,33,50,49,48,70,44,46,90,78,48,60,70,67,54,78,72,32,64,69,60,46,52,52,31,46,58,45,22,37,52,31,48,54,45,31,67,56,46,55,82,72,55,79,84,65,60,78,74,98,41,44,72,59,41,54,54,49,31,52,51,32,39,50,52,43,52,49,28,44,51,46,43,45,52,39,73,76,56,73,55,96,84,65,85,77,56,73,50,62,95,59,45,69,59,54,42,52,48,39,40,52,52,30,57,72,51,22,89,80,35,70,66,35,44,52,50,26,57,50,50,51,53,51,50,56,50,49,30,65,74,58,71,47,85,79,80,70,84,73,84,70,83,79,136

pLDDT: mean 75.7, std 21.42, range [29.38, 98.12]

Secondary structure (DSSP, 8-state):
-HHHHHTTTS-PPP-SGGGG---SPPPPPP-SS---GGGGS--------------HHHHHHHHHHHHHHHHHHHHHHHHHHHHHTTHHHHHHHTHHHHHHHHHHHHHHHHHHHHHHHHHHHSS-----TT-PPPPPTTSHHHHHHHHHHHHHHHHHHHHHHHHHHHTGGGS-HHHHT-HHHHHHHHHHHHHHHHHHHHHHHHSSSS-TTTSHHHHHHHHHHHHHHHHHHHHHHHHHHHS--TT---PPPPTTHHHHHHHHHHHHHHHGGG-HHHHHHHHHHHHHHHHHHHHHT------------

Radius of gyration: 22.95 Å; Cα contacts (8 Å, |Δi|>4): 236; chains: 1; bounding box: 66×54×66 Å